Protein AF-A0A0D8XG88-F1 (afdb_monomer)

Organism: Dictyocaulus viviparus (NCBI:txid29172)

Foldseek 3Di:
DVLVVVLVVLLVLLVVLLVLLQVLLVVQDVCLVPVVPDPCVLVQDFPVCVVVVVVSVVVCVVPVVVLVVVCVVCVVSLVSVLVSVVSLQVSLVVVVVVLVVCCVVQVPDLADDPSVLSSLLSNLLSVVSCCPSQPNSSNRRSVSSSVVVPDDDHDDPRLVSLLSRLVSCLVPPPVVVVVDPDDLLVVLSSLVSSVVSPLVCQAPVQVSLLVNCVRRVLLPQFHDPDPPDTDRQCVVSVVRVSNNVNNVVRDDPVSVVVSVVVVVVVVVPDPDPDD

Structure (mmCIF, N/CA/C/O backbone):
data_AF-A0A0D8XG88-F1
#
_entry.id   AF-A0A0D8XG88-F1
#
loop_
_atom_site.group_PDB
_atom_site.id
_atom_site.type_symbol
_atom_site.label_atom_id
_atom_site.label_alt_id
_atom_site.label_comp_id
_atom_site.label_asym_id
_atom_site.label_entity_id
_atom_site.label_seq_id
_atom_site.pdbx_PDB_ins_code
_atom_site.Cartn_x
_atom_site.Cartn_y
_atom_site.Cartn_z
_atom_site.occupancy
_atom_site.B_iso_or_equiv
_atom_site.auth_seq_id
_atom_site.auth_comp_id
_atom_site.auth_asym_id
_atom_site.auth_atom_id
_atom_site.pdbx_PDB_model_num
ATOM 1 N N . MET A 1 1 ? 27.363 5.474 6.385 1.00 57.72 1 MET A N 1
ATOM 2 C CA . MET A 1 1 ? 27.061 5.500 7.832 1.00 57.72 1 MET A CA 1
ATOM 3 C C . MET A 1 1 ? 25.679 6.058 8.144 1.00 57.72 1 MET A C 1
ATOM 5 O O . MET A 1 1 ? 24.832 5.247 8.475 1.00 57.72 1 MET A O 1
ATOM 9 N N . GLU A 1 2 ? 25.394 7.362 8.028 1.00 65.88 2 GLU A N 1
ATOM 10 C CA . GLU A 1 2 ? 24.072 7.898 8.433 1.00 65.88 2 GLU A CA 1
ATOM 11 C C . GLU A 1 2 ? 22.923 7.421 7.519 1.00 65.88 2 GLU A C 1
ATOM 13 O O . GLU A 1 2 ? 21.933 6.879 8.008 1.00 65.88 2 GLU A O 1
ATOM 18 N N . ASN A 1 3 ? 23.114 7.458 6.194 1.00 68.62 3 ASN A N 1
ATOM 19 C CA . ASN A 1 3 ? 22.127 6.947 5.227 1.00 68.62 3 ASN A CA 1
ATOM 20 C C . ASN A 1 3 ? 21.899 5.430 5.349 1.00 68.62 3 ASN A C 1
ATOM 22 O O . ASN A 1 3 ? 20.781 4.955 5.195 1.00 68.62 3 ASN A O 1
ATOM 26 N N . GLU A 1 4 ? 22.942 4.657 5.665 1.00 77.25 4 GLU A N 1
ATOM 27 C CA . GLU A 1 4 ? 22.831 3.202 5.860 1.00 77.25 4 GLU A CA 1
ATOM 28 C C . GLU A 1 4 ? 22.085 2.852 7.154 1.00 77.25 4 GLU A C 1
ATOM 30 O O . GLU A 1 4 ? 21.319 1.889 7.184 1.00 77.25 4 GLU A O 1
ATOM 35 N N . ALA A 1 5 ? 22.266 3.648 8.213 1.00 84.19 5 ALA A N 1
ATOM 36 C CA . ALA A 1 5 ? 21.510 3.498 9.451 1.00 84.19 5 ALA A CA 1
ATOM 37 C C . ALA A 1 5 ? 20.025 3.831 9.237 1.00 84.19 5 ALA A C 1
ATOM 39 O O . ALA A 1 5 ? 19.157 3.071 9.673 1.00 84.19 5 ALA A O 1
ATOM 40 N N . PHE A 1 6 ? 19.730 4.917 8.510 1.00 84.50 6 PHE A N 1
ATOM 41 C CA . PHE A 1 6 ? 18.359 5.250 8.119 1.00 84.50 6 PHE A CA 1
ATOM 42 C C . PHE A 1 6 ? 17.738 4.143 7.260 1.00 84.50 6 PHE A C 1
ATOM 44 O O . PHE A 1 6 ? 16.621 3.715 7.532 1.00 84.50 6 PHE A O 1
ATOM 51 N N . LEU A 1 7 ? 18.478 3.620 6.280 1.00 82.75 7 LEU A N 1
ATOM 52 C CA . LEU A 1 7 ? 18.045 2.506 5.443 1.00 82.75 7 LEU A CA 1
ATOM 53 C C . LEU A 1 7 ? 17.681 1.267 6.263 1.00 82.75 7 LEU A C 1
ATOM 55 O O . LEU A 1 7 ? 16.610 0.711 6.047 1.00 82.75 7 LEU A O 1
ATOM 59 N N . SER A 1 8 ? 18.537 0.830 7.194 1.00 88.06 8 SER A N 1
ATOM 60 C CA . SER A 1 8 ? 18.241 -0.345 8.033 1.00 88.06 8 SER A CA 1
ATOM 61 C C . SER A 1 8 ? 16.942 -0.149 8.808 1.00 88.06 8 SER A C 1
ATOM 63 O O . SER A 1 8 ? 16.047 -0.991 8.745 1.00 88.06 8 SER A O 1
ATOM 65 N N . LYS A 1 9 ? 16.794 1.017 9.446 1.00 89.81 9 LYS A N 1
ATOM 66 C CA . LYS A 1 9 ? 15.581 1.380 10.177 1.00 89.81 9 LYS A CA 1
ATOM 67 C C . LYS A 1 9 ? 14.352 1.402 9.264 1.00 89.81 9 LYS A C 1
ATOM 69 O O . LYS A 1 9 ? 13.326 0.821 9.605 1.00 89.81 9 LYS A O 1
ATOM 74 N N . ALA A 1 10 ? 14.461 2.009 8.084 1.00 87.50 10 ALA A N 1
ATOM 75 C CA . ALA A 1 10 ? 13.372 2.082 7.119 1.00 87.50 10 ALA A CA 1
ATOM 76 C C . ALA A 1 10 ? 12.945 0.691 6.620 1.00 87.50 10 ALA A C 1
ATOM 78 O O . ALA A 1 10 ? 11.751 0.445 6.459 1.00 87.50 10 ALA A O 1
ATOM 79 N N . LYS A 1 11 ? 13.890 -0.237 6.413 1.00 90.50 11 LYS A N 1
ATOM 80 C CA . LYS A 1 11 ? 13.589 -1.634 6.053 1.00 90.50 11 LYS A CA 1
ATOM 81 C C . LYS A 1 11 ? 12.833 -2.355 7.159 1.00 90.50 11 LYS A C 1
ATOM 83 O O . LYS A 1 11 ? 11.837 -3.021 6.887 1.00 90.50 11 LYS A O 1
ATOM 88 N N . GLU A 1 12 ? 13.320 -2.250 8.391 1.00 92.88 12 GLU A N 1
ATOM 89 C CA . GLU A 1 12 ? 12.709 -2.887 9.558 1.00 92.88 12 GLU A CA 1
ATOM 90 C C . GLU A 1 12 ? 11.285 -2.368 9.783 1.00 92.88 12 GLU A C 1
ATOM 92 O O . GLU A 1 12 ? 10.349 -3.165 9.888 1.00 92.88 12 GLU A O 1
ATOM 97 N N . GLU A 1 13 ? 11.101 -1.045 9.754 1.00 93.25 13 GLU A N 1
ATOM 98 C CA . GLU A 1 13 ? 9.790 -0.404 9.884 1.00 93.25 13 GLU A CA 1
ATOM 99 C C . GLU A 1 13 ? 8.851 -0.793 8.736 1.00 93.25 13 GLU A C 1
ATOM 101 O O . GLU A 1 13 ? 7.715 -1.194 8.989 1.00 93.25 13 GLU A O 1
ATOM 106 N N . ALA A 1 14 ? 9.314 -0.759 7.482 1.00 93.00 14 ALA A N 1
ATOM 107 C CA . ALA A 1 14 ? 8.509 -1.164 6.332 1.00 93.00 14 ALA A CA 1
ATOM 108 C C . ALA A 1 14 ? 8.053 -2.627 6.436 1.00 93.00 14 ALA A C 1
ATOM 110 O O . ALA A 1 14 ? 6.885 -2.925 6.192 1.00 93.00 14 ALA A O 1
ATOM 111 N N . ASN A 1 15 ? 8.943 -3.540 6.836 1.00 92.88 15 ASN A N 1
ATOM 112 C CA . ASN A 1 15 ? 8.605 -4.951 7.025 1.00 92.88 15 ASN A CA 1
ATOM 113 C C . ASN A 1 15 ? 7.581 -5.154 8.147 1.00 92.88 15 ASN A C 1
ATOM 115 O O . ASN A 1 15 ? 6.631 -5.919 7.969 1.00 92.88 15 ASN A O 1
ATOM 119 N N . ALA A 1 16 ? 7.734 -4.443 9.268 1.00 94.62 16 ALA A N 1
ATOM 120 C CA . ALA A 1 16 ? 6.769 -4.475 10.362 1.00 94.62 16 ALA A CA 1
ATOM 121 C C . ALA A 1 16 ? 5.393 -3.955 9.915 1.00 94.62 16 ALA A C 1
ATOM 123 O O . ALA A 1 16 ? 4.379 -4.606 10.164 1.00 94.62 16 ALA A O 1
ATOM 124 N N . ILE A 1 17 ? 5.356 -2.831 9.189 1.00 93.62 17 ILE A N 1
ATOM 125 C CA . ILE A 1 17 ? 4.122 -2.257 8.635 1.00 93.62 17 ILE A CA 1
ATOM 126 C C . ILE A 1 17 ? 3.461 -3.232 7.654 1.00 93.62 17 ILE A C 1
ATOM 128 O O . ILE A 1 17 ? 2.261 -3.472 7.750 1.00 93.62 17 ILE A O 1
ATOM 132 N N . MET A 1 18 ? 4.218 -3.826 6.726 1.00 94.62 18 MET A N 1
ATOM 133 C CA . MET A 1 18 ? 3.681 -4.786 5.753 1.00 94.62 18 MET A CA 1
ATOM 134 C C . MET A 1 18 ? 3.083 -6.022 6.430 1.00 94.62 18 MET A C 1
ATOM 136 O O . MET A 1 18 ? 1.983 -6.444 6.068 1.00 94.62 18 MET A O 1
ATOM 140 N N . ALA A 1 19 ? 3.774 -6.587 7.423 1.00 94.31 19 ALA A N 1
ATOM 141 C CA . ALA A 1 19 ? 3.265 -7.718 8.191 1.00 94.31 19 ALA A CA 1
ATOM 142 C C . ALA A 1 19 ? 1.972 -7.356 8.937 1.00 94.31 19 ALA A C 1
ATOM 144 O O . ALA A 1 19 ? 1.008 -8.123 8.915 1.00 94.31 19 ALA A O 1
ATOM 145 N N . GLU A 1 20 ? 1.924 -6.165 9.534 1.00 95.19 20 GLU A N 1
ATOM 146 C CA . GLU A 1 20 ? 0.754 -5.677 10.257 1.00 95.19 20 GLU A CA 1
ATOM 147 C C . GLU A 1 20 ? -0.440 -5.409 9.328 1.00 95.19 20 GLU A C 1
ATOM 149 O O . GLU A 1 20 ? -1.565 -5.773 9.668 1.00 95.19 20 GLU A O 1
ATOM 154 N N . ILE A 1 21 ? -0.211 -4.864 8.126 1.00 93.81 21 ILE A N 1
ATOM 155 C CA . ILE A 1 21 ? -1.247 -4.707 7.091 1.00 93.81 21 ILE A CA 1
ATOM 156 C C . ILE A 1 21 ? -1.861 -6.065 6.748 1.00 93.81 21 ILE A C 1
ATOM 158 O O . ILE A 1 21 ? -3.083 -6.206 6.778 1.00 93.81 21 ILE A O 1
ATOM 162 N N . VAL A 1 22 ? -1.031 -7.067 6.435 1.00 93.56 22 VAL A N 1
ATOM 163 C CA . VAL A 1 22 ? -1.509 -8.410 6.061 1.00 93.56 22 VAL A CA 1
ATOM 164 C C . VAL A 1 22 ? -2.275 -9.051 7.217 1.00 93.56 22 VAL A C 1
ATOM 166 O O . VAL A 1 22 ? -3.345 -9.626 7.005 1.00 93.56 22 VAL A O 1
ATOM 169 N N . ARG A 1 23 ? -1.763 -8.915 8.446 1.00 94.56 23 ARG A N 1
ATOM 170 C CA . ARG A 1 23 ? -2.424 -9.414 9.652 1.00 94.56 23 ARG A CA 1
ATOM 171 C C . ARG A 1 23 ? -3.797 -8.768 9.817 1.00 94.56 23 ARG A C 1
ATOM 173 O O . ARG A 1 23 ? -4.796 -9.481 9.848 1.00 94.56 23 AR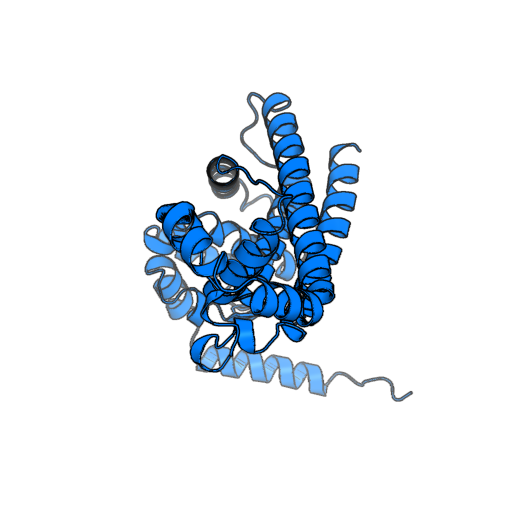G A O 1
ATOM 180 N N . LEU A 1 24 ? -3.869 -7.441 9.882 1.00 95.06 24 LEU A N 1
ATOM 181 C CA . LEU A 1 24 ? -5.115 -6.714 10.131 1.00 95.06 24 LEU A CA 1
ATOM 182 C C . LEU A 1 24 ? -6.136 -6.859 9.004 1.00 95.06 24 LEU A C 1
ATOM 184 O O . LEU A 1 24 ? -7.330 -6.945 9.285 1.00 95.06 24 LEU A O 1
ATOM 188 N N . ALA A 1 25 ? -5.692 -6.969 7.751 1.00 92.81 25 ALA A N 1
ATOM 189 C CA . ALA A 1 25 ? -6.572 -7.239 6.619 1.00 92.81 25 ALA A CA 1
ATOM 190 C C . ALA A 1 25 ? -7.398 -8.524 6.807 1.00 92.81 25 ALA A C 1
ATOM 192 O O . ALA A 1 25 ? -8.572 -8.560 6.442 1.00 92.81 25 ALA A O 1
ATOM 193 N N . SER A 1 26 ? -6.819 -9.558 7.429 1.00 92.38 26 SER A N 1
ATOM 194 C CA . SER A 1 26 ? -7.528 -10.813 7.725 1.00 92.38 26 SER A CA 1
ATOM 195 C C . SER A 1 26 ? -8.568 -10.696 8.849 1.00 92.38 26 SER A C 1
ATOM 197 O O . SER A 1 26 ? -9.451 -11.545 8.954 1.00 92.38 26 SER A O 1
ATOM 199 N N . PHE A 1 27 ? -8.502 -9.627 9.652 1.00 94.69 27 PHE A N 1
ATOM 200 C CA . PHE A 1 27 ? -9.391 -9.365 10.788 1.00 94.69 27 PHE A CA 1
ATOM 201 C C . PHE A 1 27 ? -10.383 -8.224 10.540 1.00 94.69 27 PHE A C 1
ATOM 203 O O . PHE A 1 27 ? -11.057 -7.791 11.474 1.00 94.69 27 PHE A O 1
ATOM 210 N N . VAL A 1 28 ? -10.498 -7.726 9.304 1.00 94.62 28 VAL A N 1
ATOM 211 C CA . VAL A 1 28 ? -11.486 -6.693 8.969 1.00 94.62 28 VAL A CA 1
ATOM 212 C C . VAL A 1 28 ? -12.902 -7.218 9.258 1.00 94.62 28 VAL A C 1
ATOM 214 O O . VAL A 1 28 ? -13.318 -8.207 8.646 1.00 94.62 28 VAL A O 1
ATOM 217 N N . PRO A 1 29 ? -13.684 -6.553 10.131 1.00 95.06 29 PRO A N 1
ATOM 218 C CA . PRO A 1 29 ? -15.047 -6.985 10.418 1.00 95.06 29 PRO A CA 1
ATOM 219 C C . PRO A 1 29 ? -15.964 -6.871 9.191 1.00 95.06 29 PRO A C 1
ATOM 221 O O . PRO A 1 29 ? -15.874 -5.924 8.405 1.00 95.06 29 PRO A O 1
ATOM 224 N N . GLN A 1 30 ? -16.903 -7.813 9.049 1.00 94.31 30 GLN A N 1
ATOM 225 C CA . GLN A 1 30 ? -17.812 -7.883 7.891 1.00 94.31 30 GLN A CA 1
ATOM 226 C C . GLN A 1 30 ? -18.662 -6.623 7.700 1.00 94.31 30 GLN A C 1
ATOM 228 O O . GLN A 1 30 ? -18.982 -6.257 6.573 1.00 94.31 30 GLN A O 1
ATOM 233 N N . GLU A 1 31 ? -18.982 -5.918 8.779 1.00 94.75 31 GLU A N 1
ATOM 234 C CA . GLU A 1 31 ? -19.691 -4.639 8.741 1.00 94.75 31 GLU A CA 1
ATOM 235 C C . GLU A 1 31 ? -18.934 -3.535 7.982 1.00 94.75 31 GLU A C 1
ATOM 237 O O . GLU A 1 31 ? -19.569 -2.712 7.326 1.00 94.75 31 GLU A O 1
ATOM 242 N N . PHE A 1 32 ? -17.595 -3.548 7.969 1.00 94.75 32 PHE A N 1
ATOM 243 C CA . PHE A 1 32 ? -16.801 -2.618 7.156 1.00 94.75 32 PHE A CA 1
ATOM 244 C C . PHE A 1 32 ? -16.708 -3.052 5.692 1.00 94.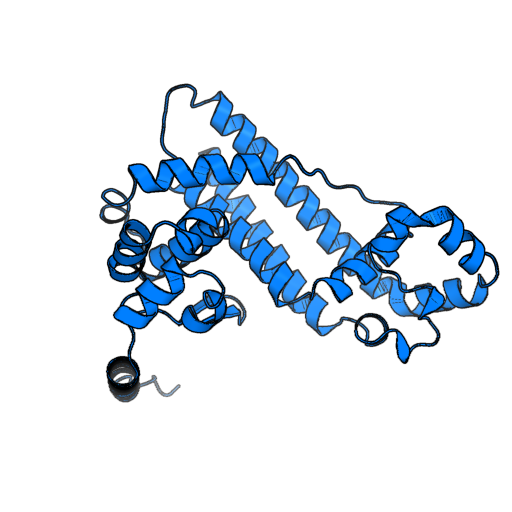75 32 PHE A C 1
ATOM 246 O O . PHE A 1 32 ? -16.545 -2.199 4.819 1.00 94.75 32 PHE A O 1
ATOM 253 N N . ILE A 1 33 ? -16.834 -4.350 5.404 1.00 93.19 33 ILE A N 1
ATOM 254 C CA . ILE A 1 33 ? -16.827 -4.904 4.042 1.00 93.19 33 ILE A CA 1
ATOM 255 C C . ILE A 1 33 ? -18.183 -4.649 3.376 1.00 93.19 33 ILE A C 1
ATOM 257 O O . ILE A 1 33 ? -18.255 -4.014 2.318 1.00 93.19 33 ILE A O 1
ATOM 261 N N . ASN A 1 34 ? -19.264 -5.063 4.039 1.00 93.75 34 ASN A N 1
ATOM 262 C CA . ASN A 1 34 ? -20.642 -4.887 3.600 1.00 93.75 34 ASN A CA 1
ATOM 263 C C . ASN A 1 34 ? -21.486 -4.156 4.665 1.00 93.75 34 ASN A C 1
ATOM 265 O O . ASN A 1 34 ? -22.255 -4.782 5.397 1.00 93.75 34 ASN A O 1
ATOM 269 N N . PRO A 1 35 ? -21.422 -2.813 4.719 1.00 94.25 35 PRO A N 1
ATOM 270 C CA . PRO A 1 35 ? -22.197 -2.036 5.682 1.00 94.25 35 PRO A CA 1
ATOM 271 C C . PRO A 1 35 ? -23.703 -2.221 5.519 1.00 94.25 35 PRO A C 1
ATOM 273 O O . PRO A 1 35 ? -24.443 -2.085 6.481 1.00 94.25 35 PRO A O 1
ATOM 276 N N . ASN A 1 36 ? -24.186 -2.555 4.316 1.00 93.75 36 ASN A N 1
ATOM 277 C CA . ASN A 1 36 ? -25.619 -2.687 4.053 1.00 93.75 36 ASN A CA 1
ATOM 278 C C . ASN A 1 36 ? -26.296 -3.810 4.843 1.00 93.75 36 ASN A C 1
ATOM 280 O O . ASN A 1 36 ? -27.505 -3.743 5.039 1.00 93.75 36 ASN A O 1
ATOM 284 N N . SER A 1 37 ? -25.537 -4.814 5.284 1.00 93.06 37 SER A N 1
ATOM 285 C CA . SER A 1 37 ? -26.036 -5.914 6.112 1.00 93.06 37 SER A CA 1
ATOM 286 C C . SER A 1 37 ? -25.847 -5.691 7.614 1.00 93.06 37 SER A C 1
ATOM 288 O O . SER A 1 37 ? -26.202 -6.572 8.389 1.00 93.06 37 SER A O 1
ATOM 290 N N . SER A 1 38 ? -25.267 -4.563 8.034 1.00 95.50 38 SER A N 1
ATOM 291 C CA . SER A 1 38 ? -24.973 -4.280 9.441 1.00 95.50 38 SER A CA 1
ATOM 292 C C . SER A 1 38 ? -25.971 -3.294 10.044 1.00 95.50 38 SER A C 1
ATOM 294 O O . SER A 1 38 ? -26.354 -2.307 9.413 1.00 95.50 38 SER A O 1
ATOM 296 N N . GLU A 1 39 ? -26.325 -3.514 11.308 1.00 93.81 39 GLU A N 1
ATOM 297 C CA . GLU A 1 39 ? -27.041 -2.541 12.143 1.00 93.81 39 GLU A CA 1
ATOM 298 C C . GLU A 1 39 ? -26.263 -1.221 12.292 1.00 93.81 39 GLU A C 1
ATOM 300 O O . GLU A 1 39 ? -26.857 -0.144 12.355 1.00 93.81 39 GLU A O 1
ATOM 305 N N . PHE A 1 40 ? -24.928 -1.286 12.224 1.00 95.56 40 PHE A N 1
ATOM 306 C CA . PHE A 1 40 ? -24.032 -0.137 12.338 1.00 95.56 40 PHE A CA 1
ATOM 307 C C . PHE A 1 40 ? -23.837 0.639 11.036 1.00 95.56 40 PHE A C 1
ATOM 309 O O . PHE A 1 40 ? -23.095 1.619 11.023 1.00 95.56 40 PHE A O 1
ATOM 316 N N . LYS A 1 41 ? -24.523 0.273 9.942 1.00 94.44 41 LYS A N 1
ATOM 317 C CA . LYS A 1 41 ? -24.493 1.017 8.668 1.00 94.44 41 LYS A CA 1
ATOM 318 C C . LYS A 1 41 ? -24.507 2.547 8.828 1.00 94.44 41 LYS A C 1
ATOM 320 O O . LYS A 1 41 ? -23.723 3.199 8.144 1.00 94.44 41 LYS A O 1
ATOM 325 N N . PRO A 1 42 ? -25.359 3.148 9.684 1.00 92.12 42 PRO A N 1
ATOM 326 C CA . PRO A 1 42 ? -25.433 4.604 9.830 1.00 92.12 42 PRO A CA 1
ATOM 327 C C . PRO A 1 42 ? -24.154 5.237 10.402 1.00 92.12 42 PRO A C 1
ATOM 329 O O . PRO A 1 42 ? -23.951 6.433 10.232 1.00 92.12 42 PRO A O 1
ATOM 332 N N . LEU A 1 43 ? -23.314 4.446 11.077 1.00 92.44 43 LEU A N 1
ATOM 333 C CA . LEU A 1 43 ? -22.059 4.861 11.708 1.00 92.44 43 LEU A CA 1
ATOM 334 C C . LEU A 1 43 ? -20.833 4.594 10.821 1.00 92.44 43 LEU A C 1
ATOM 336 O O . LEU A 1 43 ? -19.756 5.130 11.082 1.00 92.44 43 LEU A O 1
ATOM 340 N N . ILE A 1 44 ? -20.988 3.786 9.768 1.00 93.19 44 ILE A N 1
ATOM 341 C CA . ILE A 1 44 ? -19.914 3.382 8.858 1.00 93.19 44 ILE A CA 1
ATOM 342 C C . ILE A 1 44 ? -19.969 4.255 7.601 1.00 93.19 44 ILE A C 1
ATOM 344 O O . ILE A 1 44 ? -20.785 4.046 6.703 1.00 93.19 44 ILE A O 1
ATOM 348 N N . MET A 1 45 ? -19.075 5.238 7.534 1.00 91.38 45 MET A N 1
ATOM 349 C CA . MET A 1 45 ? -19.051 6.268 6.491 1.00 91.38 45 MET A CA 1
ATOM 350 C C . MET A 1 45 ? -17.716 6.259 5.748 1.00 91.38 45 MET A C 1
ATOM 352 O O . MET A 1 45 ? -16.688 5.952 6.342 1.00 91.38 45 MET A O 1
ATOM 356 N N . GLY A 1 46 ? -17.728 6.590 4.457 1.00 85.81 46 GLY A N 1
ATOM 357 C CA . GLY A 1 46 ? -16.503 6.807 3.686 1.00 85.81 46 GLY A CA 1
ATOM 358 C C . GLY A 1 46 ? -15.991 8.239 3.839 1.00 85.81 46 GLY 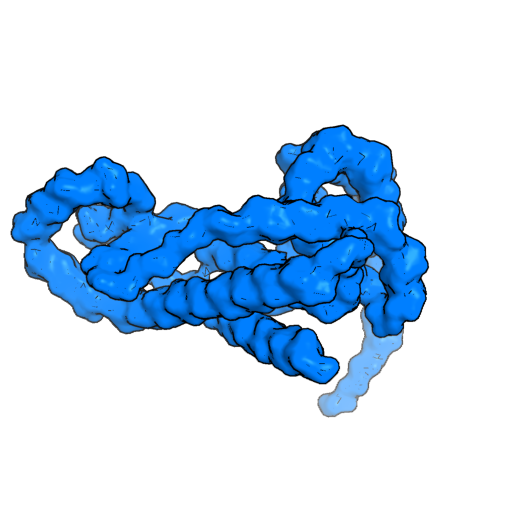A C 1
ATOM 359 O O . GLY A 1 46 ? -16.484 9.019 4.657 1.00 85.81 46 GLY A O 1
ATOM 360 N N . PHE A 1 47 ? -15.015 8.623 3.017 1.00 85.12 47 PHE A N 1
ATOM 361 C CA . PHE A 1 47 ? -14.425 9.968 3.066 1.00 85.12 47 PHE A CA 1
ATOM 362 C C . PHE A 1 47 ? -15.403 11.111 2.762 1.00 85.12 47 PHE A C 1
ATOM 364 O O . PHE A 1 47 ? -15.134 12.262 3.104 1.00 85.12 47 PHE A O 1
ATOM 371 N N . ASP A 1 48 ? -16.576 10.818 2.203 1.00 84.06 48 ASP A N 1
ATOM 372 C CA . ASP A 1 48 ? -17.648 11.797 2.038 1.00 84.06 48 ASP A CA 1
ATOM 373 C C . ASP A 1 48 ? -18.172 12.355 3.379 1.00 84.06 48 ASP A C 1
ATOM 375 O O . ASP A 1 48 ? -18.794 13.422 3.392 1.00 84.06 48 ASP A O 1
ATOM 379 N N . TYR A 1 49 ? -17.868 11.684 4.499 1.00 86.50 49 TYR A N 1
ATOM 380 C CA . TYR A 1 49 ? -18.029 12.218 5.849 1.00 86.50 49 TYR A CA 1
ATOM 381 C C . TYR A 1 49 ? -17.364 13.588 6.004 1.00 86.50 49 TYR A C 1
ATOM 383 O O . TYR A 1 49 ? -18.005 14.523 6.473 1.00 86.50 49 TYR A O 1
ATOM 391 N N . PHE A 1 50 ? -16.117 13.755 5.554 1.00 80.88 50 PHE A N 1
ATOM 392 C CA . PHE A 1 50 ? -15.372 15.003 5.753 1.00 80.88 50 PHE A CA 1
ATOM 393 C C . PHE A 1 50 ? -16.016 16.197 5.038 1.00 80.88 50 PHE A C 1
ATOM 395 O O . PHE A 1 50 ? -15.973 17.316 5.542 1.00 80.88 50 PHE A O 1
ATOM 402 N N . ALA A 1 51 ? -16.672 15.959 3.900 1.00 83.19 51 ALA A N 1
ATOM 403 C CA . ALA A 1 51 ? -17.402 16.991 3.167 1.00 83.19 51 ALA A CA 1
ATOM 404 C C . ALA A 1 51 ? -18.763 17.337 3.803 1.00 83.19 51 ALA A C 1
ATOM 406 O O . ALA A 1 51 ? -19.302 18.416 3.561 1.00 83.19 51 ALA A O 1
ATOM 407 N N . ARG A 1 52 ? -19.347 16.422 4.589 1.00 90.88 52 ARG A N 1
ATOM 408 C CA . ARG A 1 52 ? -20.718 16.520 5.123 1.00 90.88 52 ARG A CA 1
ATOM 409 C C . ARG A 1 52 ? -20.794 16.246 6.627 1.00 90.88 52 ARG A C 1
ATOM 411 O O . ARG A 1 52 ? -21.830 15.803 7.119 1.00 90.88 52 ARG A O 1
ATOM 418 N N . ALA A 1 53 ? -19.726 16.535 7.366 1.00 87.25 53 ALA A N 1
ATOM 419 C CA . ALA A 1 53 ? -19.612 16.174 8.778 1.00 87.25 53 ALA A CA 1
ATOM 420 C C . ALA A 1 53 ? -20.788 16.681 9.641 1.00 87.25 53 ALA A C 1
ATOM 422 O O . ALA A 1 53 ? -21.340 15.871 10.380 1.00 87.25 53 ALA A O 1
ATOM 423 N N . PRO A 1 54 ? -21.286 17.933 9.501 1.00 89.75 54 PRO A N 1
ATOM 424 C CA . PRO A 1 54 ? -22.417 18.407 10.309 1.00 89.75 54 PRO A CA 1
ATOM 425 C C . PRO A 1 54 ? -23.709 17.604 10.105 1.00 89.75 54 PRO A C 1
ATOM 427 O O . PRO A 1 54 ? -24.495 17.441 11.033 1.00 89.75 54 PRO A O 1
ATOM 430 N N . TYR A 1 55 ? -23.941 17.104 8.887 1.00 91.25 55 TYR A N 1
ATOM 431 C CA . TYR A 1 55 ? -25.099 16.265 8.583 1.00 91.25 55 TYR A CA 1
ATOM 432 C C . TYR A 1 55 ? -24.981 14.901 9.268 1.00 91.25 55 TYR A C 1
ATOM 434 O O . TYR A 1 55 ? -25.941 14.437 9.880 1.00 91.25 55 TYR A O 1
ATOM 442 N N . TYR A 1 56 ? -23.803 14.283 9.183 1.00 89.88 56 TYR A N 1
ATOM 443 C CA . TYR A 1 56 ? -23.559 12.973 9.774 1.00 89.88 56 TYR A CA 1
ATOM 444 C C . TYR A 1 56 ? -23.561 13.016 11.300 1.00 89.88 56 TYR A C 1
ATOM 446 O O . TYR A 1 56 ? -24.243 12.202 11.908 1.00 89.88 56 TYR A O 1
ATOM 454 N N . GLU A 1 57 ? -22.895 13.988 11.923 1.00 90.75 57 GLU A N 1
ATOM 455 C CA . GLU A 1 57 ? -22.882 14.098 13.386 1.00 90.75 57 GLU A CA 1
ATOM 456 C C . GLU A 1 57 ? -24.299 14.310 13.947 1.00 90.75 57 GLU A C 1
ATOM 458 O O . GLU A 1 57 ? -24.691 13.610 14.875 1.00 90.75 57 GLU A O 1
ATOM 463 N N . LYS A 1 58 ? -25.143 15.122 13.293 1.00 90.81 58 LYS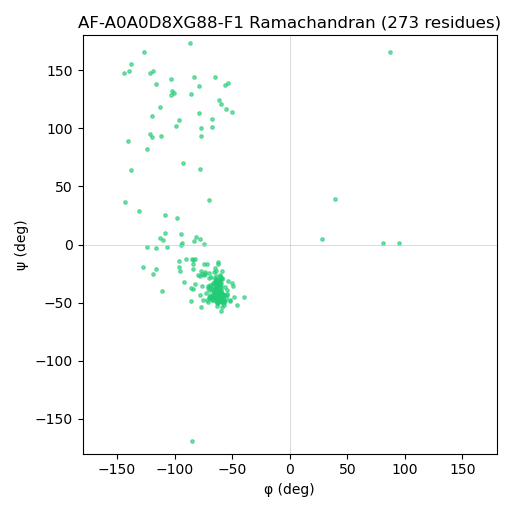 A N 1
ATOM 464 C CA . LYS A 1 58 ? -26.558 15.275 13.681 1.00 90.81 58 LYS A CA 1
ATOM 465 C C . LYS A 1 58 ? -27.368 13.973 13.585 1.00 90.81 58 LYS A C 1
ATOM 467 O O . LYS A 1 58 ? -28.288 13.752 14.367 1.00 90.81 58 LYS A O 1
ATOM 472 N N . LEU A 1 59 ? -27.075 13.107 12.610 1.00 87.62 59 LEU A N 1
ATOM 473 C CA . LEU A 1 59 ? -27.724 11.792 12.508 1.00 87.62 59 LEU A CA 1
ATOM 474 C C . LEU A 1 59 ? -27.290 10.829 13.619 1.00 87.62 59 LEU A C 1
ATOM 476 O O . LEU A 1 59 ? -28.024 9.880 13.912 1.00 87.62 59 LEU A O 1
ATOM 480 N N . ILE A 1 60 ? -26.105 11.053 14.185 1.00 89.75 60 ILE A N 1
ATOM 481 C CA . ILE A 1 60 ? -25.464 10.188 15.174 1.00 89.75 60 ILE A CA 1
ATOM 482 C C . ILE A 1 60 ? -25.813 10.619 16.598 1.00 89.75 60 ILE A C 1
ATOM 484 O O . ILE A 1 60 ? -26.018 9.749 17.433 1.00 89.75 60 ILE A O 1
ATOM 488 N N . GLU A 1 61 ? -26.012 11.917 16.846 1.00 88.94 61 GLU A N 1
ATOM 489 C CA . GLU A 1 61 ? -26.545 12.448 18.115 1.00 88.94 61 GLU A CA 1
ATOM 490 C C . GLU A 1 61 ? -27.841 11.737 18.553 1.00 88.94 61 GLU A C 1
ATOM 492 O O . GLU A 1 61 ? -28.079 11.525 19.733 1.00 88.94 61 GLU A O 1
ATOM 497 N N . GLY A 1 62 ? -28.681 11.309 17.605 1.00 87.12 62 GLY A N 1
ATOM 498 C CA . GLY A 1 62 ? -29.895 10.539 17.903 1.00 87.12 62 GLY A CA 1
ATOM 499 C C . GLY A 1 62 ? -29.680 9.036 18.136 1.00 87.12 62 GLY A C 1
ATOM 500 O O . GLY A 1 62 ? -30.664 8.298 18.155 1.00 87.12 62 GLY A O 1
ATOM 501 N N . ARG A 1 63 ? -28.431 8.554 18.194 1.00 91.88 63 ARG A N 1
ATOM 502 C CA . ARG A 1 63 ? -28.055 7.127 18.172 1.00 91.88 63 ARG A CA 1
ATOM 503 C C . ARG A 1 63 ? -26.853 6.815 19.077 1.00 91.88 63 ARG A C 1
ATOM 505 O O . ARG A 1 63 ? -26.024 5.983 18.708 1.00 91.88 63 ARG A O 1
ATOM 512 N N . GLU A 1 64 ? -26.753 7.468 20.232 1.00 89.19 64 GLU A N 1
ATOM 513 C CA . GLU A 1 64 ? -25.627 7.287 21.164 1.00 89.19 64 GLU A CA 1
ATOM 514 C C . GLU A 1 64 ? -25.464 5.824 21.611 1.00 89.19 64 GLU A C 1
ATOM 516 O O . GLU A 1 64 ? -24.370 5.284 21.485 1.00 89.19 64 GLU A O 1
ATOM 521 N N . ASP A 1 65 ? -26.549 5.131 21.978 1.00 92.81 65 ASP A N 1
ATOM 522 C CA . ASP A 1 65 ? -26.491 3.713 22.383 1.00 92.81 65 ASP A CA 1
ATOM 523 C C . ASP A 1 65 ? -25.888 2.814 21.284 1.00 92.81 65 ASP A C 1
ATOM 525 O O . ASP A 1 65 ? -25.021 1.978 21.533 1.00 92.81 65 ASP A O 1
ATOM 529 N N . LEU A 1 66 ? -26.298 3.033 20.027 1.00 93.75 66 LEU A N 1
ATOM 530 C CA . LEU A 1 66 ? -25.783 2.285 18.875 1.00 93.75 66 LEU A CA 1
ATOM 531 C C . LEU A 1 66 ? -24.300 2.595 18.625 1.00 93.75 66 LEU A C 1
ATOM 533 O O . LEU A 1 66 ? -23.556 1.742 18.139 1.00 93.75 66 LEU A O 1
ATOM 537 N N . GLN A 1 67 ? -23.876 3.827 18.910 1.00 91.69 67 GLN A N 1
ATOM 538 C CA . GLN A 1 67 ? -22.484 4.239 18.807 1.00 91.69 67 GLN A CA 1
ATOM 539 C C . GLN A 1 67 ? -21.625 3.575 19.886 1.00 91.69 67 GLN A C 1
ATOM 541 O O . GLN A 1 67 ? -20.540 3.085 19.565 1.00 91.69 67 GLN A O 1
ATOM 546 N N . ASP A 1 68 ? -22.107 3.522 21.124 1.00 91.88 68 ASP A N 1
ATOM 547 C CA . ASP A 1 68 ? -21.420 2.839 22.216 1.00 91.88 68 ASP A CA 1
ATOM 548 C C . ASP A 1 68 ? -21.289 1.344 21.918 1.00 91.88 68 ASP A C 1
ATOM 550 O O . ASP A 1 68 ? -20.186 0.801 21.983 1.00 91.88 68 ASP A O 1
ATOM 554 N N . ASP A 1 69 ? -22.358 0.691 21.459 1.00 94.81 69 ASP A N 1
ATOM 555 C CA . ASP A 1 69 ? -22.322 -0.711 21.031 1.00 94.81 69 ASP A CA 1
ATOM 556 C C . ASP A 1 69 ? -21.336 -0.956 19.880 1.00 94.81 69 ASP A C 1
ATOM 558 O O . ASP A 1 69 ? -20.599 -1.950 19.880 1.00 94.81 69 ASP A O 1
ATOM 562 N N . PHE A 1 70 ? -21.272 -0.039 18.910 1.00 95.12 70 PHE A N 1
ATOM 563 C CA . PHE A 1 70 ? -20.330 -0.121 17.794 1.00 95.12 70 PHE A CA 1
ATOM 564 C C . PHE A 1 70 ? -18.876 -0.091 18.270 1.00 95.12 70 PHE A C 1
ATOM 566 O O . PHE A 1 70 ? -18.069 -0.916 17.828 1.00 95.12 70 PHE A O 1
ATOM 573 N N . TYR A 1 71 ? -18.526 0.833 19.170 1.00 94.62 71 TYR A N 1
ATOM 574 C CA . TYR A 1 71 ? -17.162 0.942 19.692 1.00 94.62 71 TYR A CA 1
ATOM 575 C C . TYR A 1 71 ? -16.844 -0.118 20.751 1.00 94.62 71 TYR A C 1
ATOM 577 O O . TYR A 1 71 ? -15.696 -0.544 20.827 1.00 94.62 71 TYR A O 1
ATOM 585 N N . ASN A 1 72 ? -17.831 -0.626 21.489 1.00 93.12 72 ASN A N 1
ATOM 586 C CA . ASN A 1 72 ? -17.657 -1.792 22.354 1.00 93.12 72 ASN A CA 1
ATOM 587 C C . ASN A 1 72 ? -17.328 -3.047 21.532 1.00 93.12 72 ASN A C 1
ATOM 589 O O . ASN A 1 72 ? -16.483 -3.843 21.933 1.00 93.12 72 ASN A O 1
ATOM 593 N N . ARG A 1 73 ? -17.955 -3.217 20.357 1.00 94.94 73 ARG A N 1
ATOM 594 C CA . ARG A 1 73 ? -17.711 -4.369 19.473 1.00 94.94 73 ARG A CA 1
ATOM 595 C C . ARG A 1 73 ? -16.416 -4.245 18.669 1.00 94.94 73 ARG A C 1
ATOM 597 O O . ARG A 1 73 ? -15.690 -5.225 18.526 1.00 94.94 73 ARG A O 1
ATOM 604 N N . ASN A 1 74 ? -16.137 -3.064 18.118 1.00 94.62 74 ASN A N 1
ATOM 605 C CA . ASN A 1 74 ? -15.045 -2.858 17.161 1.00 94.62 74 ASN A CA 1
ATOM 606 C C . ASN A 1 74 ? -13.838 -2.101 17.740 1.00 94.62 74 ASN A C 1
ATOM 608 O O . ASN A 1 74 ? -12.852 -1.895 17.033 1.00 94.62 74 ASN A O 1
ATOM 612 N N . GLY A 1 75 ? -13.888 -1.662 18.998 1.00 91.06 75 GLY A N 1
ATOM 613 C CA . GLY A 1 75 ? -12.878 -0.785 19.595 1.00 91.06 75 GLY A CA 1
ATOM 614 C C . GLY A 1 75 ? -11.464 -1.354 19.538 1.00 91.06 75 GLY A C 1
ATOM 615 O O . GLY A 1 75 ? -10.539 -0.650 19.134 1.00 91.06 75 GLY A O 1
ATOM 616 N N . ASP A 1 76 ? -11.301 -2.642 19.846 1.00 92.62 76 ASP A N 1
ATOM 617 C CA . ASP A 1 76 ? -9.992 -3.301 19.847 1.00 92.62 76 ASP A CA 1
ATOM 618 C C . ASP A 1 76 ? -9.366 -3.345 18.450 1.00 92.62 76 ASP A C 1
ATOM 620 O O . ASP A 1 76 ? -8.193 -3.004 18.276 1.00 92.62 76 ASP A O 1
ATOM 624 N N . ILE A 1 77 ? -10.146 -3.722 17.431 1.00 93.44 77 ILE A N 1
ATOM 625 C CA . ILE A 1 77 ? -9.652 -3.785 16.052 1.00 93.44 77 ILE A CA 1
ATOM 626 C C . ILE A 1 77 ? -9.389 -2.379 15.497 1.00 93.44 77 ILE A C 1
ATOM 628 O O . ILE A 1 77 ? -8.358 -2.152 14.863 1.00 93.44 77 ILE A O 1
ATOM 632 N N . LEU A 1 78 ? -10.248 -1.401 15.807 1.00 91.38 78 LEU A N 1
ATOM 633 C CA . LEU A 1 78 ? -10.047 0.003 15.435 1.00 91.38 78 LEU A CA 1
ATOM 634 C C . LEU A 1 78 ? -8.804 0.605 16.104 1.00 91.38 78 LEU A C 1
ATOM 636 O O . LEU A 1 78 ? -8.085 1.373 15.470 1.00 91.38 78 LEU A O 1
ATOM 640 N N . SER A 1 79 ? -8.504 0.231 17.349 1.00 88.56 79 SER A N 1
ATOM 641 C CA . SER A 1 79 ? -7.281 0.636 18.055 1.00 88.56 79 SER A CA 1
ATOM 642 C C . SER A 1 79 ? -6.016 0.087 17.380 1.00 88.56 79 SER A C 1
ATOM 644 O O . SER A 1 79 ? -5.029 0.810 17.200 1.00 88.56 79 SER A O 1
ATOM 646 N N . GLN A 1 80 ? -6.057 -1.165 16.912 1.00 93.31 80 GLN A N 1
ATOM 647 C CA . GLN A 1 80 ? -4.952 -1.748 16.146 1.00 93.31 80 GLN A CA 1
ATOM 648 C C . GLN A 1 80 ? -4.768 -1.043 14.792 1.00 93.31 80 GLN A C 1
ATOM 650 O O . GLN A 1 80 ? -3.654 -0.641 14.461 1.00 93.31 80 GLN A O 1
ATOM 655 N N . PHE A 1 81 ? -5.852 -0.788 14.047 1.00 89.06 81 PHE A N 1
ATOM 656 C CA . PHE A 1 81 ? -5.787 0.003 12.810 1.00 89.06 81 PHE A CA 1
ATOM 657 C C . PHE A 1 81 ? -5.304 1.438 13.051 1.00 89.06 81 PHE A C 1
ATOM 659 O O . PHE A 1 81 ? -4.530 1.964 12.255 1.00 89.06 81 PHE A O 1
ATOM 666 N N . SER A 1 82 ? -5.698 2.062 14.162 1.00 85.56 82 SER A N 1
ATOM 667 C CA . SER A 1 82 ? -5.196 3.379 14.560 1.00 85.56 82 SER A CA 1
ATOM 668 C C . SER A 1 82 ? -3.684 3.360 14.770 1.00 85.56 82 SER A C 1
ATOM 670 O O . SER A 1 82 ? -2.997 4.270 14.307 1.00 85.56 82 SER A O 1
ATOM 672 N N . THR A 1 83 ? -3.159 2.328 15.437 1.00 86.75 83 THR A N 1
ATOM 673 C CA . THR A 1 83 ? -1.712 2.138 15.604 1.00 86.75 83 THR A CA 1
ATOM 674 C C . THR A 1 83 ? -1.031 1.960 14.250 1.00 86.75 83 THR A C 1
ATOM 676 O O . THR A 1 83 ? -0.063 2.660 13.972 1.00 86.75 83 THR A O 1
ATOM 679 N N . LEU A 1 84 ? -1.574 1.113 13.368 1.00 88.19 84 LEU A N 1
ATOM 680 C CA . LEU A 1 84 ? -1.050 0.930 12.013 1.00 88.19 84 LEU A CA 1
ATOM 681 C C . LEU A 1 84 ? -0.997 2.255 11.234 1.00 88.19 84 LEU A C 1
ATOM 683 O O . LEU A 1 84 ? 0.035 2.579 10.650 1.00 88.19 84 LEU A O 1
ATOM 687 N N . PHE A 1 85 ? -2.080 3.037 11.229 1.00 80.94 85 PHE A N 1
ATOM 688 C CA . PHE A 1 85 ? -2.123 4.319 10.520 1.00 80.94 85 PHE A CA 1
ATOM 689 C C . PHE A 1 85 ? -1.150 5.340 11.111 1.00 80.94 85 PHE A C 1
ATOM 691 O O . PHE A 1 85 ? -0.515 6.076 10.357 1.00 80.94 85 PHE A O 1
ATOM 698 N N . GLN A 1 86 ? -1.001 5.374 12.437 1.00 78.81 86 GLN A N 1
ATOM 699 C CA . GLN A 1 86 ? -0.021 6.232 13.096 1.00 78.81 86 GLN A CA 1
ATOM 700 C C . GLN A 1 86 ? 1.408 5.820 12.732 1.00 78.81 86 GLN A C 1
ATOM 702 O O . GLN A 1 86 ? 2.206 6.681 12.373 1.00 78.81 86 GLN A O 1
ATOM 707 N N . THR A 1 87 ? 1.725 4.525 12.772 1.00 84.31 87 THR A N 1
ATOM 708 C CA . THR A 1 87 ? 3.044 4.011 12.382 1.00 84.31 87 THR A CA 1
ATOM 709 C C . THR A 1 87 ? 3.335 4.310 10.915 1.00 84.31 87 THR A C 1
ATOM 711 O O . THR A 1 87 ? 4.421 4.790 10.600 1.00 84.31 87 THR A O 1
ATOM 714 N N . LEU A 1 88 ? 2.356 4.126 10.023 1.00 80.44 88 LEU A N 1
ATOM 715 C CA . LEU A 1 88 ? 2.477 4.489 8.612 1.00 80.44 88 LEU A CA 1
ATOM 716 C C . LEU A 1 88 ? 2.740 5.991 8.436 1.00 80.44 88 LEU A C 1
ATOM 718 O O . LEU A 1 88 ? 3.644 6.374 7.699 1.00 80.44 88 LEU A O 1
ATOM 722 N N . ALA A 1 89 ? 1.988 6.850 9.127 1.00 74.00 89 ALA A N 1
ATOM 723 C CA . ALA A 1 89 ? 2.186 8.295 9.066 1.00 74.00 89 ALA A CA 1
ATOM 724 C C . ALA A 1 89 ? 3.577 8.700 9.580 1.00 74.00 89 ALA A C 1
ATOM 726 O O . ALA A 1 89 ? 4.255 9.500 8.940 1.00 74.00 89 ALA A O 1
ATOM 727 N N . THR A 1 90 ? 4.026 8.122 10.696 1.00 78.19 90 THR A N 1
ATOM 728 C CA . THR A 1 90 ? 5.362 8.364 11.257 1.00 78.19 90 THR A CA 1
ATOM 729 C C . THR A 1 90 ? 6.465 7.918 10.299 1.00 78.19 90 THR A C 1
ATOM 731 O O . THR A 1 90 ? 7.403 8.680 10.082 1.00 78.19 90 THR A O 1
ATOM 734 N N . PHE A 1 91 ? 6.327 6.744 9.680 1.00 82.12 91 PHE A N 1
ATOM 735 C CA . PHE A 1 91 ? 7.258 6.233 8.671 1.00 82.12 91 PHE A CA 1
ATOM 736 C C . PHE A 1 91 ? 7.347 7.152 7.441 1.00 82.12 91 PHE A C 1
ATOM 738 O O . PHE A 1 91 ? 8.431 7.466 6.958 1.00 82.12 91 PHE A O 1
ATOM 745 N N . LEU A 1 92 ? 6.211 7.654 6.947 1.00 74.31 92 LEU A N 1
ATOM 746 C CA . LEU A 1 92 ? 6.197 8.593 5.820 1.00 74.31 92 LEU A CA 1
ATOM 747 C C . LEU A 1 92 ? 6.782 9.967 6.194 1.00 74.31 92 LEU A C 1
ATOM 749 O O . LEU A 1 92 ? 7.434 10.605 5.368 1.00 74.31 92 LEU A O 1
ATOM 753 N N . CYS A 1 93 ? 6.577 10.426 7.432 1.00 73.69 93 CYS A N 1
ATOM 754 C CA . CYS A 1 93 ? 7.178 11.662 7.934 1.00 73.69 93 CYS A CA 1
ATOM 755 C C . CYS A 1 93 ? 8.701 11.547 8.085 1.00 73.69 93 CYS A C 1
ATOM 757 O O . CYS A 1 93 ? 9.405 12.421 7.585 1.00 73.69 93 CYS A O 1
ATOM 759 N N . SER A 1 94 ? 9.209 10.473 8.703 1.00 78.94 94 SER A N 1
ATOM 760 C CA . SER A 1 94 ? 10.656 10.252 8.865 1.00 78.94 94 SER A CA 1
ATOM 761 C C . SER A 1 94 ? 11.363 10.157 7.513 1.00 78.94 94 SER A C 1
ATOM 763 O O . SER A 1 94 ? 12.452 10.688 7.314 1.00 78.94 94 SER A O 1
ATOM 765 N N . LEU A 1 95 ? 10.696 9.552 6.536 1.00 73.38 95 LEU A N 1
ATOM 766 C CA . LEU A 1 95 ? 11.149 9.535 5.161 1.00 73.38 95 LEU A CA 1
ATOM 767 C C . LEU A 1 95 ? 11.158 10.915 4.511 1.00 73.38 95 LEU A C 1
ATOM 769 O O . LEU A 1 95 ? 12.104 11.249 3.803 1.00 73.38 95 LEU A O 1
ATOM 773 N N . LYS A 1 96 ? 10.100 11.707 4.686 1.00 70.50 96 LYS A N 1
ATOM 774 C CA . LYS A 1 96 ? 10.067 13.066 4.143 1.00 70.50 96 LYS A CA 1
ATOM 775 C C . LYS A 1 96 ? 11.248 13.877 4.683 1.00 70.50 96 LYS A C 1
ATOM 777 O O . LYS A 1 96 ? 11.898 14.571 3.908 1.00 70.50 96 LYS A O 1
ATOM 782 N N . GLU A 1 97 ? 11.529 13.756 5.978 1.00 75.50 97 GLU A N 1
ATOM 783 C CA . GLU A 1 97 ? 12.682 14.388 6.624 1.00 75.50 97 GLU A CA 1
ATOM 784 C C . GLU A 1 97 ? 14.003 13.919 6.000 1.00 75.50 97 GLU A C 1
ATOM 786 O O . GLU A 1 97 ? 14.817 14.760 5.622 1.00 75.50 97 GLU A O 1
ATOM 791 N N . TYR A 1 98 ? 14.176 12.609 5.788 1.00 79.06 98 TYR A N 1
ATOM 792 C CA . TYR A 1 98 ? 15.338 12.057 5.082 1.00 79.06 98 TYR A CA 1
ATOM 793 C C . TYR A 1 98 ? 15.483 12.623 3.662 1.00 79.06 98 TYR A C 1
ATOM 795 O O . TYR A 1 98 ? 16.558 13.080 3.282 1.00 79.06 98 TYR A O 1
ATOM 803 N N . ILE A 1 99 ? 14.403 12.641 2.876 1.00 69.56 99 ILE A N 1
ATOM 804 C CA . ILE A 1 99 ? 14.416 13.174 1.505 1.00 69.56 99 ILE A CA 1
ATOM 805 C C . ILE A 1 99 ? 14.797 14.657 1.509 1.00 69.56 99 ILE A C 1
ATOM 807 O O . ILE A 1 99 ? 15.606 15.081 0.684 1.00 69.56 99 ILE A O 1
ATOM 811 N N . ASP A 1 100 ? 14.231 15.445 2.424 1.00 69.62 100 ASP A N 1
ATOM 812 C CA . ASP A 1 100 ? 14.533 16.871 2.541 1.00 69.62 100 ASP A CA 1
ATOM 813 C C . ASP A 1 100 ? 16.006 17.091 2.953 1.00 69.62 100 ASP A C 1
ATOM 815 O O . ASP A 1 100 ? 16.668 17.973 2.400 1.00 69.62 100 ASP A O 1
ATOM 819 N N . GLN A 1 101 ? 16.561 16.260 3.844 1.00 76.06 101 GLN A N 1
ATOM 820 C CA . GLN A 1 101 ? 17.985 16.279 4.198 1.00 76.06 101 GLN A CA 1
ATOM 821 C C . GLN A 1 101 ? 18.876 15.945 2.993 1.00 76.06 101 GLN A C 1
ATOM 823 O O . GLN A 1 101 ? 19.756 16.733 2.640 1.00 76.06 101 GLN A O 1
ATOM 828 N N . VAL A 1 102 ? 18.614 14.826 2.311 1.00 70.75 102 VAL A N 1
ATOM 829 C CA . VAL A 1 102 ? 19.382 14.390 1.134 1.00 70.75 102 VAL A CA 1
ATOM 830 C C . VAL A 1 102 ? 19.338 15.438 0.022 1.00 70.75 102 VAL A C 1
ATOM 832 O O . VAL A 1 102 ? 20.364 15.721 -0.600 1.00 70.75 102 VAL A O 1
ATOM 835 N N . ALA A 1 103 ? 18.177 16.051 -0.219 1.00 67.94 103 ALA A N 1
ATOM 836 C CA . ALA A 1 103 ? 18.027 17.105 -1.217 1.00 67.94 103 ALA A CA 1
ATOM 837 C C . ALA A 1 103 ? 18.891 18.338 -0.896 1.00 67.94 103 ALA A C 1
ATOM 839 O O . ALA A 1 103 ? 19.519 18.899 -1.796 1.00 67.94 103 ALA A O 1
ATOM 840 N N . ASN A 1 104 ? 18.958 18.734 0.378 1.00 72.62 104 ASN A N 1
ATOM 841 C CA . ASN A 1 104 ? 19.765 19.869 0.828 1.00 72.62 104 ASN A CA 1
ATOM 842 C C . ASN A 1 104 ? 21.273 19.581 0.777 1.00 72.62 104 ASN A C 1
ATOM 844 O O . ASN A 1 104 ? 22.057 20.458 0.419 1.00 72.62 104 ASN A O 1
ATOM 848 N N . GLU A 1 105 ? 21.696 18.360 1.101 1.00 72.81 105 GLU A N 1
ATOM 849 C CA . GLU A 1 105 ? 23.113 17.967 1.082 1.00 72.81 105 GLU A CA 1
ATOM 850 C C . GLU A 1 105 ? 23.668 17.790 -0.339 1.00 72.81 105 GLU A C 1
ATOM 852 O O . GLU A 1 105 ? 24.872 17.920 -0.570 1.00 72.81 105 GLU A O 1
ATOM 857 N N . ARG A 1 106 ? 22.802 17.488 -1.312 1.00 67.12 106 ARG A N 1
ATOM 858 C CA . ARG A 1 106 ? 23.197 17.106 -2.677 1.00 67.12 106 ARG A CA 1
ATOM 859 C C . ARG A 1 106 ? 22.914 18.167 -3.732 1.00 67.12 106 ARG A C 1
ATOM 861 O O . ARG A 1 106 ? 22.814 17.834 -4.914 1.00 67.12 106 ARG A O 1
ATOM 868 N N . ILE A 1 107 ? 22.845 19.439 -3.343 1.00 60.28 107 ILE A N 1
ATOM 869 C CA . ILE A 1 107 ? 22.708 20.560 -4.283 1.00 60.28 107 ILE A CA 1
ATOM 870 C C . ILE A 1 107 ? 23.777 20.433 -5.387 1.00 60.28 107 ILE A C 1
ATOM 872 O O . ILE A 1 107 ? 24.976 20.505 -5.125 1.00 60.28 107 ILE A O 1
ATOM 876 N N . GLY A 1 108 ? 23.338 20.206 -6.631 1.00 53.44 108 GLY A N 1
ATOM 877 C CA . GLY A 1 108 ? 24.213 20.039 -7.799 1.00 53.44 108 GLY A CA 1
ATOM 878 C C . GLY A 1 108 ? 24.584 18.597 -8.188 1.00 53.44 108 GLY A C 1
ATOM 879 O O . GLY A 1 108 ? 25.310 18.426 -9.165 1.00 53.44 108 GLY A O 1
ATOM 880 N N . ARG A 1 109 ? 24.089 17.558 -7.495 1.00 54.59 109 ARG A N 1
ATOM 881 C CA . ARG A 1 109 ? 24.181 16.146 -7.933 1.00 54.59 109 ARG A CA 1
ATOM 882 C C . ARG A 1 109 ? 22.836 15.679 -8.509 1.00 54.59 109 ARG A C 1
ATOM 884 O O . ARG A 1 109 ? 21.798 15.917 -7.902 1.00 54.59 109 ARG A O 1
ATOM 891 N N . SER A 1 110 ? 22.847 15.032 -9.680 1.00 49.56 110 SER A N 1
ATOM 892 C CA . SER A 1 110 ? 21.629 14.654 -10.430 1.00 49.56 110 SER A CA 1
ATOM 893 C C . SER A 1 110 ? 21.058 13.274 -10.097 1.00 49.56 110 SER A C 1
ATOM 895 O O . SER A 1 110 ? 19.937 12.984 -10.514 1.00 49.56 110 SER A O 1
ATOM 897 N N . TYR A 1 111 ? 21.796 12.417 -9.387 1.00 53.47 111 TYR A N 1
ATOM 898 C CA . TYR A 1 111 ? 21.457 11.001 -9.236 1.00 53.47 111 TYR A CA 1
ATOM 899 C C . TYR A 1 111 ? 21.217 10.590 -7.778 1.00 53.47 111 TYR A C 1
ATOM 901 O O . TYR A 1 111 ? 21.812 11.137 -6.845 1.00 53.47 111 TYR A O 1
ATOM 909 N N . LEU A 1 112 ? 20.334 9.603 -7.607 1.00 60.69 112 LEU A N 1
ATOM 910 C CA . LEU A 1 112 ? 20.133 8.882 -6.353 1.00 60.69 112 LEU A CA 1
ATOM 911 C C . LEU A 1 112 ? 21.170 7.769 -6.224 1.00 60.69 112 LEU A C 1
ATOM 913 O O . LEU A 1 112 ? 21.540 7.146 -7.223 1.00 60.69 112 LEU A O 1
ATOM 917 N N . ASP A 1 113 ? 21.637 7.525 -5.004 1.00 65.88 113 ASP A N 1
ATOM 918 C CA . ASP A 1 113 ? 22.494 6.375 -4.734 1.00 65.88 113 ASP A CA 1
ATOM 919 C C . ASP A 1 113 ? 21.651 5.130 -4.421 1.00 65.88 113 ASP A C 1
ATOM 921 O O . ASP A 1 113 ? 20.430 5.178 -4.308 1.00 65.88 113 ASP A O 1
ATOM 925 N N . VAL A 1 114 ? 22.309 3.985 -4.282 1.00 66.12 114 VAL A N 1
ATOM 926 C CA . VAL A 1 114 ? 21.660 2.683 -4.053 1.00 66.12 114 VAL A CA 1
ATOM 927 C C . VAL A 1 114 ? 20.819 2.662 -2.780 1.00 66.12 114 VAL A C 1
ATOM 929 O O . VAL A 1 114 ? 19.793 1.985 -2.738 1.00 66.12 114 VAL A O 1
ATOM 932 N N . VAL A 1 115 ? 21.240 3.405 -1.759 1.00 72.31 115 VAL A N 1
ATOM 933 C CA . VAL A 1 115 ? 20.539 3.477 -0.481 1.00 72.31 115 VAL A CA 1
ATOM 934 C C . VAL A 1 115 ? 19.193 4.171 -0.674 1.00 72.31 115 VAL A C 1
ATOM 936 O O . VAL A 1 115 ? 18.165 3.648 -0.243 1.00 72.31 115 VAL A O 1
ATOM 939 N N . ASP A 1 116 ? 19.177 5.281 -1.410 1.00 72.50 116 ASP A N 1
ATOM 940 C CA . ASP A 1 116 ? 17.952 6.007 -1.752 1.00 72.50 116 ASP A CA 1
ATOM 941 C C . ASP A 1 116 ? 16.978 5.141 -2.567 1.00 72.50 116 ASP A C 1
ATOM 943 O O . ASP A 1 116 ? 15.767 5.144 -2.329 1.00 72.50 116 ASP A O 1
ATOM 947 N N . MET A 1 117 ? 17.507 4.359 -3.514 1.00 70.75 117 MET A N 1
ATOM 948 C CA . MET A 1 117 ? 16.717 3.434 -4.336 1.00 70.75 117 MET A CA 1
ATOM 949 C C . MET A 1 117 ? 16.044 2.366 -3.495 1.00 70.75 117 MET A C 1
ATOM 951 O O . MET A 1 117 ? 14.866 2.052 -3.679 1.00 70.75 117 MET A O 1
ATOM 955 N N . GLU A 1 118 ? 16.796 1.808 -2.559 1.00 75.44 118 GLU A N 1
ATOM 956 C CA . GLU A 1 118 ? 16.289 0.766 -1.698 1.00 75.44 118 GLU A CA 1
ATOM 957 C C . GLU A 1 118 ? 15.242 1.310 -0.720 1.00 75.44 118 GLU A C 1
ATOM 959 O O . GLU A 1 118 ? 14.224 0.654 -0.501 1.00 75.44 118 GLU A O 1
ATOM 964 N N . ILE A 1 119 ? 15.410 2.533 -0.212 1.00 77.38 119 ILE A N 1
ATOM 965 C CA . ILE A 1 119 ? 14.383 3.227 0.577 1.00 77.38 119 ILE A CA 1
ATOM 966 C C . ILE A 1 119 ? 13.096 3.373 -0.247 1.00 77.38 119 ILE A C 1
ATOM 968 O O . ILE A 1 119 ? 12.040 2.896 0.179 1.00 77.38 119 ILE A O 1
ATOM 972 N N . LEU A 1 120 ? 13.184 3.947 -1.457 1.00 73.62 120 LEU A N 1
ATOM 973 C CA . LEU A 1 120 ? 12.048 4.120 -2.380 1.00 73.62 120 LEU A CA 1
ATOM 974 C C . LEU A 1 120 ? 11.324 2.806 -2.678 1.00 73.62 120 LEU A C 1
ATOM 976 O O . LEU A 1 120 ? 10.092 2.772 -2.738 1.00 73.62 120 LEU A O 1
ATOM 980 N N . PHE A 1 121 ? 12.075 1.717 -2.829 1.00 80.31 121 PHE A N 1
ATOM 981 C CA . PHE A 1 121 ? 11.502 0.396 -3.034 1.00 80.31 121 PHE A CA 1
ATOM 98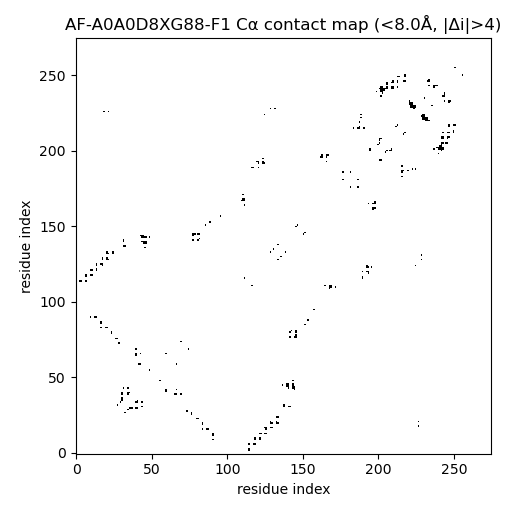2 C C . PHE A 1 121 ? 10.630 -0.041 -1.849 1.00 80.31 121 PHE A C 1
ATOM 984 O O . PHE A 1 121 ? 9.481 -0.432 -2.058 1.00 80.31 121 PHE A O 1
ATOM 991 N N . HIS A 1 122 ? 11.124 0.076 -0.613 1.00 85.81 122 HIS A N 1
ATOM 992 C CA . HIS A 1 122 ? 10.377 -0.336 0.583 1.00 85.81 122 HIS A CA 1
ATOM 993 C C . HIS A 1 122 ? 9.108 0.498 0.795 1.00 85.81 122 HIS A C 1
ATOM 995 O O . HIS A 1 122 ? 8.074 -0.032 1.194 1.00 85.81 122 HIS A O 1
ATOM 1001 N N . ILE A 1 123 ? 9.139 1.783 0.445 1.00 80.56 123 ILE A N 1
ATOM 1002 C CA . ILE A 1 123 ? 7.958 2.656 0.507 1.00 80.56 123 ILE A CA 1
ATOM 1003 C C . ILE A 1 123 ? 6.908 2.219 -0.498 1.00 80.56 123 ILE A C 1
ATOM 1005 O O . ILE A 1 123 ? 5.732 2.087 -0.162 1.00 80.56 123 ILE A O 1
ATOM 1009 N N . GLY A 1 124 ? 7.328 1.979 -1.739 1.00 79.44 124 GLY A N 1
ATOM 1010 C CA . GLY A 1 124 ? 6.416 1.495 -2.759 1.00 79.44 124 GLY A CA 1
ATOM 1011 C C . GLY A 1 124 ? 5.827 0.132 -2.407 1.00 79.44 124 GLY A C 1
ATOM 1012 O O . GLY A 1 124 ? 4.648 -0.087 -2.673 1.00 79.44 124 GLY A O 1
ATOM 1013 N N . LEU A 1 125 ? 6.584 -0.744 -1.734 1.00 89.19 125 LEU A N 1
ATOM 1014 C CA . LEU A 1 125 ? 6.033 -1.977 -1.171 1.00 89.19 125 LEU A CA 1
ATOM 1015 C C . LEU A 1 125 ? 4.964 -1.697 -0.110 1.00 89.19 125 LEU A C 1
ATOM 1017 O O . LEU A 1 125 ? 3.864 -2.224 -0.230 1.00 89.19 125 LEU A O 1
ATOM 1021 N N . VAL A 1 126 ? 5.228 -0.840 0.879 1.00 88.56 126 VAL A N 1
ATOM 1022 C CA . VAL A 1 126 ? 4.236 -0.494 1.915 1.00 88.56 126 VAL A CA 1
ATOM 1023 C C . VAL A 1 126 ? 2.938 0.036 1.294 1.00 88.56 126 VAL A C 1
ATOM 1025 O O . VAL A 1 126 ? 1.852 -0.427 1.649 1.00 88.56 126 VAL A O 1
ATOM 1028 N N . LEU A 1 127 ? 3.033 0.948 0.320 1.00 82.06 127 LEU A N 1
ATOM 1029 C CA . LEU A 1 127 ? 1.868 1.498 -0.384 1.00 82.06 127 LEU A CA 1
ATOM 1030 C C . LEU A 1 127 ? 1.116 0.427 -1.189 1.00 82.06 127 LEU A C 1
ATOM 1032 O O . LEU A 1 127 ? -0.113 0.371 -1.148 1.00 82.06 127 LEU A O 1
ATOM 1036 N N . LEU A 1 128 ? 1.843 -0.456 -1.880 1.00 85.44 128 LEU A N 1
ATOM 1037 C CA . LEU A 1 128 ? 1.263 -1.576 -2.624 1.00 85.44 128 LEU A CA 1
ATOM 1038 C C . LEU A 1 128 ? 0.543 -2.573 -1.718 1.00 85.44 128 LEU A C 1
ATOM 1040 O O . LEU A 1 128 ? -0.519 -3.077 -2.080 1.00 85.44 128 LEU A O 1
ATOM 1044 N N . TYR A 1 129 ? 1.117 -2.876 -0.556 1.00 90.88 129 TYR A N 1
ATOM 1045 C CA . TYR A 1 129 ? 0.502 -3.758 0.428 1.00 90.88 129 TYR A CA 1
ATOM 1046 C C . TYR A 1 129 ? -0.779 -3.144 0.970 1.00 90.88 129 TYR A C 1
ATOM 1048 O O . TYR A 1 129 ? -1.800 -3.827 1.045 1.00 90.88 129 TYR A O 1
ATOM 1056 N N . PHE A 1 130 ? -0.742 -1.851 1.286 1.00 82.31 130 PHE A N 1
ATOM 1057 C CA . PHE A 1 130 ? -1.920 -1.129 1.733 1.00 82.31 130 PHE A CA 1
ATOM 1058 C C . PHE A 1 130 ? -3.041 -1.195 0.685 1.00 82.31 130 PHE A C 1
ATOM 1060 O O . PHE A 1 130 ? -4.139 -1.638 1.004 1.00 82.31 130 PHE A O 1
ATOM 1067 N N . GLU A 1 131 ? -2.746 -0.873 -0.581 1.00 83.12 131 GLU A N 1
ATOM 1068 C CA . GLU A 1 131 ? -3.708 -0.954 -1.695 1.00 83.12 131 GLU A CA 1
ATOM 1069 C C . GLU A 1 131 ? -4.242 -2.382 -1.905 1.00 83.12 131 GLU A C 1
ATOM 1071 O O . GLU A 1 131 ? -5.432 -2.578 -2.161 1.00 83.12 131 GLU A O 1
ATOM 1076 N N . LYS A 1 132 ? -3.370 -3.397 -1.820 1.00 87.44 132 LYS A N 1
ATOM 1077 C CA . LYS A 1 132 ? -3.735 -4.788 -2.113 1.00 87.44 132 LYS A CA 1
ATOM 1078 C C . LYS A 1 132 ? -4.625 -5.400 -1.039 1.00 87.44 132 LYS A C 1
ATOM 1080 O O . LYS A 1 132 ? -5.582 -6.098 -1.377 1.00 87.44 132 LYS A O 1
ATOM 1085 N N . PHE A 1 133 ? -4.241 -5.241 0.222 1.00 87.94 133 PHE A N 1
ATOM 1086 C CA . PHE A 1 133 ? -4.832 -5.982 1.334 1.00 87.94 133 PHE A CA 1
ATOM 1087 C C . PHE A 1 133 ? -5.940 -5.195 2.040 1.00 87.94 133 PHE A C 1
ATOM 1089 O O . PHE A 1 133 ? -6.794 -5.804 2.678 1.00 87.94 133 PHE A O 1
ATOM 1096 N N . LEU A 1 134 ? -5.990 -3.870 1.872 1.00 81.38 134 LEU A N 1
ATOM 1097 C CA . LEU A 1 134 ? -7.065 -3.021 2.381 1.00 81.38 134 LEU A CA 1
ATOM 1098 C C . LEU A 1 134 ? -7.734 -2.274 1.214 1.00 81.38 134 LEU A C 1
ATOM 1100 O O . LEU A 1 134 ? -7.270 -1.209 0.810 1.00 81.38 134 LEU A O 1
ATOM 1104 N N . PRO A 1 135 ? -8.845 -2.802 0.660 1.00 82.44 135 PRO A N 1
ATOM 1105 C CA . PRO A 1 135 ? -9.578 -2.131 -0.412 1.00 82.44 135 PRO A CA 1
ATOM 1106 C C . PRO A 1 135 ? -9.954 -0.691 -0.029 1.00 82.44 135 PRO A C 1
ATOM 1108 O O . PRO A 1 135 ? -10.422 -0.479 1.088 1.00 82.44 135 PRO A O 1
ATOM 1111 N N . SER A 1 136 ? -9.836 0.272 -0.958 1.00 73.62 136 SER A N 1
ATOM 1112 C CA . SER A 1 136 ? -10.038 1.715 -0.683 1.00 73.62 136 SER A CA 1
ATOM 1113 C C . SER A 1 136 ? -11.296 1.994 0.137 1.00 73.62 136 SER A C 1
ATOM 1115 O O . SER A 1 136 ? -11.217 2.563 1.216 1.00 73.62 136 SER A O 1
ATOM 1117 N N . ALA A 1 137 ? -12.452 1.482 -0.297 1.00 82.31 137 ALA A N 1
ATOM 1118 C CA . ALA A 1 137 ? -13.718 1.707 0.398 1.00 82.31 137 ALA A CA 1
ATOM 1119 C C . ALA A 1 137 ? -13.732 1.168 1.843 1.00 82.31 137 ALA A C 1
ATOM 1121 O O . ALA A 1 137 ? -14.386 1.744 2.706 1.00 82.31 137 ALA A O 1
ATOM 1122 N N . VAL A 1 138 ? -13.036 0.062 2.117 1.00 87.50 138 VAL A N 1
ATOM 1123 C CA . VAL A 1 138 ? -12.914 -0.517 3.464 1.00 87.50 138 VAL A CA 1
ATOM 1124 C C . VAL A 1 138 ? -11.939 0.307 4.301 1.00 87.50 138 VAL A C 1
ATOM 1126 O O . VAL A 1 138 ? -12.269 0.681 5.425 1.00 87.50 138 VAL A O 1
ATOM 1129 N N . ALA A 1 139 ? -10.771 0.630 3.740 1.00 81.50 139 ALA A N 1
ATOM 1130 C CA . ALA A 1 139 ? -9.757 1.452 4.391 1.00 81.50 139 ALA A CA 1
ATOM 1131 C C . ALA A 1 139 ? -10.318 2.826 4.784 1.00 81.50 139 ALA A C 1
ATOM 1133 O O . ALA A 1 139 ? -10.122 3.263 5.913 1.00 81.50 139 ALA A O 1
ATOM 1134 N N . GLU A 1 140 ? -11.080 3.465 3.893 1.00 85.31 140 GLU A N 1
ATOM 1135 C CA . GLU A 1 140 ? -11.771 4.734 4.136 1.00 85.31 140 GLU A CA 1
ATOM 1136 C C . GLU A 1 140 ? -12.733 4.640 5.320 1.00 85.31 140 GLU A C 1
ATOM 1138 O O . GLU A 1 140 ? -12.697 5.487 6.209 1.00 85.31 140 GLU A O 1
ATOM 1143 N N . ARG A 1 141 ? -13.566 3.592 5.367 1.00 91.44 141 ARG A N 1
ATOM 1144 C CA . ARG A 1 141 ? -14.537 3.384 6.451 1.00 91.44 141 ARG A CA 1
ATOM 1145 C C . ARG A 1 141 ? -13.864 3.177 7.803 1.00 91.44 141 ARG A C 1
ATOM 1147 O O . ARG A 1 141 ? -14.280 3.775 8.794 1.00 91.44 141 ARG A O 1
ATOM 1154 N N . ILE A 1 142 ? -12.819 2.352 7.840 1.00 88.00 142 ILE A N 1
ATOM 1155 C CA . ILE A 1 142 ? -12.016 2.121 9.047 1.00 88.00 142 ILE A CA 1
ATOM 1156 C C . ILE A 1 142 ? -11.330 3.423 9.464 1.00 88.00 142 ILE A C 1
ATOM 1158 O O . ILE A 1 142 ? -11.385 3.799 10.631 1.00 88.00 142 ILE A O 1
ATOM 1162 N N . TYR A 1 143 ? -10.737 4.146 8.513 1.00 85.31 143 TYR A N 1
ATOM 1163 C CA . TYR A 1 143 ? -10.090 5.425 8.776 1.00 85.31 143 TYR A CA 1
ATOM 1164 C C . TYR A 1 143 ? -11.069 6.450 9.337 1.00 85.31 143 TYR A C 1
ATOM 1166 O O . TYR A 1 143 ? -10.737 7.118 10.304 1.00 85.31 143 TYR A O 1
ATOM 1174 N N . VAL A 1 144 ? -12.278 6.570 8.789 1.00 82.94 144 VAL A N 1
ATOM 1175 C CA . VAL A 1 144 ? -13.294 7.499 9.303 1.00 82.94 144 VAL A CA 1
ATOM 1176 C C . VAL A 1 144 ? -13.759 7.088 10.699 1.00 82.94 144 VAL A C 1
ATOM 1178 O O . VAL A 1 144 ? -13.875 7.956 11.560 1.00 82.94 144 VAL A O 1
ATOM 1181 N N . ALA A 1 145 ? -13.951 5.794 10.970 1.00 86.06 145 ALA A N 1
ATOM 1182 C CA . ALA A 1 145 ? -14.265 5.309 12.317 1.00 86.06 145 ALA A CA 1
ATOM 1183 C C . ALA A 1 145 ? -13.141 5.633 13.325 1.00 86.06 145 ALA A C 1
ATOM 1185 O O . ALA A 1 145 ? -13.410 6.117 14.424 1.00 86.06 145 ALA A O 1
ATOM 1186 N N . VAL A 1 146 ? -11.875 5.461 12.932 1.00 81.00 146 VAL A N 1
ATOM 1187 C CA . VAL A 1 146 ? -10.703 5.867 13.728 1.00 81.00 146 VAL A CA 1
ATOM 1188 C C . VAL A 1 146 ? -10.577 7.392 13.836 1.00 81.00 146 VAL A C 1
ATOM 1190 O O . VAL A 1 146 ? -10.205 7.911 14.876 1.00 81.00 146 VAL A O 1
ATOM 1193 N N . TYR A 1 147 ? -10.887 8.153 12.792 1.00 79.00 147 TYR A N 1
ATOM 1194 C CA . TYR A 1 147 ? -10.781 9.612 12.799 1.00 79.00 147 TYR A CA 1
ATOM 1195 C C . TYR A 1 147 ? -11.828 10.241 13.714 1.00 79.00 147 TYR A C 1
ATOM 1197 O O . TYR A 1 147 ? -11.517 11.133 14.507 1.00 79.00 147 TYR A O 1
ATOM 1205 N N . ARG A 1 148 ? -13.077 9.766 13.617 1.00 82.38 148 ARG A N 1
ATOM 1206 C CA . ARG A 1 148 ? -14.167 10.172 14.513 1.00 82.38 148 ARG A CA 1
ATOM 1207 C C . ARG A 1 148 ? -13.814 9.860 15.966 1.00 82.38 148 ARG A C 1
ATOM 1209 O O . ARG A 1 148 ? -14.236 10.575 16.873 1.00 82.38 148 ARG A O 1
ATOM 1216 N N . ASN A 1 149 ? -12.898 8.916 16.170 1.00 62.53 149 ASN A N 1
ATOM 1217 C CA . ASN A 1 149 ? -12.100 8.788 17.378 1.00 62.53 149 ASN A CA 1
ATOM 1218 C C . ASN A 1 149 ? -10.927 9.816 17.432 1.00 62.53 149 ASN A C 1
ATOM 1220 O O . ASN A 1 149 ? -9.750 9.480 17.395 1.00 62.53 149 ASN A O 1
ATOM 1224 N N . ARG A 1 150 ? -11.280 11.109 17.505 1.00 50.38 150 ARG A N 1
ATOM 1225 C CA . ARG A 1 150 ? -10.533 12.353 17.855 1.00 50.38 150 ARG A CA 1
ATOM 1226 C C . ARG A 1 150 ? -8.996 12.534 17.641 1.00 50.38 150 ARG A C 1
ATOM 1228 O O . ARG A 1 150 ? -8.516 13.587 18.061 1.00 50.38 150 ARG A O 1
ATOM 1235 N N . ARG A 1 151 ? -8.178 11.649 17.041 1.00 41.22 151 ARG A N 1
ATOM 1236 C CA . ARG A 1 151 ? -6.703 11.666 17.291 1.00 41.22 151 ARG A CA 1
ATOM 1237 C C . ARG A 1 151 ? -5.676 11.804 16.136 1.00 41.22 151 ARG A C 1
ATOM 1239 O O . ARG A 1 151 ? -4.507 11.897 16.487 1.00 41.22 151 ARG A O 1
ATOM 1246 N N . LEU A 1 152 ? -5.976 11.876 14.823 1.00 39.97 152 LEU A N 1
ATOM 1247 C CA . LEU A 1 152 ? -4.912 11.748 13.772 1.00 39.97 152 LEU A CA 1
ATOM 1248 C C . LEU A 1 152 ? -5.017 12.695 12.534 1.00 39.97 152 LEU A C 1
ATOM 1250 O O . LEU A 1 152 ? -6.122 13.050 12.130 1.00 39.97 152 LEU A O 1
ATOM 1254 N N . LYS A 1 153 ? -3.874 13.097 11.914 1.00 41.81 153 LYS A N 1
ATOM 1255 C CA . LYS A 1 153 ? -3.736 13.963 10.691 1.00 41.81 153 LYS A CA 1
ATOM 1256 C C . LYS A 1 153 ? -2.556 13.540 9.762 1.00 41.81 153 LYS A C 1
ATOM 1258 O O . LYS A 1 153 ? -1.533 13.119 10.291 1.00 41.81 153 LYS A O 1
ATOM 1263 N N . ILE A 1 154 ? -2.648 13.709 8.420 1.00 43.59 154 ILE A N 1
ATOM 1264 C CA . ILE A 1 154 ? -1.604 13.382 7.386 1.00 43.59 154 ILE A CA 1
ATOM 1265 C C . ILE A 1 154 ? -1.496 14.494 6.289 1.00 43.59 154 ILE A C 1
ATOM 1267 O O . ILE A 1 154 ? -2.456 15.237 6.102 1.00 43.59 154 ILE A O 1
ATOM 1271 N N . ASN A 1 155 ? -0.343 14.646 5.596 1.00 41.34 155 ASN A N 1
ATOM 1272 C CA . ASN A 1 155 ? 0.020 15.748 4.662 1.00 41.34 155 ASN A CA 1
ATOM 1273 C C . ASN A 1 155 ? 0.239 15.299 3.186 1.00 41.34 155 ASN A C 1
ATOM 1275 O O . ASN A 1 155 ? 0.918 14.306 2.939 1.00 41.34 155 ASN A O 1
ATOM 1279 N N . GLU A 1 156 ? -0.266 16.080 2.217 1.00 39.00 156 GLU A N 1
ATOM 1280 C CA . GLU A 1 156 ? -0.323 15.791 0.764 1.00 39.00 156 GLU A CA 1
ATOM 1281 C C . GLU A 1 156 ? 0.947 16.126 -0.061 1.00 39.00 156 GLU A C 1
ATOM 1283 O O . GLU A 1 156 ? 1.094 15.651 -1.183 1.00 39.00 156 GLU A O 1
ATOM 1288 N N . SER A 1 157 ? 1.918 16.880 0.468 1.00 41.50 157 SER A N 1
ATOM 1289 C CA . SER A 1 157 ? 3.103 17.367 -0.291 1.00 41.50 157 SER A CA 1
ATOM 1290 C C . SER A 1 157 ? 4.192 16.317 -0.604 1.00 41.50 157 SER A C 1
ATOM 1292 O O . SER A 1 157 ? 5.235 16.629 -1.181 1.00 41.50 157 SER A O 1
ATOM 1294 N N . PHE A 1 158 ? 3.973 15.071 -0.188 1.00 39.44 158 PHE A N 1
ATOM 1295 C CA . PHE A 1 158 ? 4.941 13.972 -0.219 1.00 39.44 158 PHE A CA 1
ATOM 1296 C C . PHE A 1 158 ? 5.035 13.278 -1.589 1.00 39.44 158 PHE A C 1
ATOM 1298 O O . PHE A 1 158 ? 6.117 12.865 -2.016 1.00 39.44 158 PHE A O 1
ATOM 1305 N N . VAL A 1 159 ? 3.909 13.188 -2.300 1.00 39.03 159 VAL A N 1
ATOM 1306 C CA . VAL A 1 159 ? 3.813 12.441 -3.561 1.00 39.03 159 VAL A CA 1
ATOM 1307 C C . VAL A 1 159 ? 4.632 13.126 -4.657 1.00 39.03 159 VAL A C 1
ATOM 1309 O O . VAL A 1 159 ? 5.452 12.473 -5.296 1.00 39.03 159 VAL A O 1
ATOM 1312 N N . ASP A 1 160 ? 4.522 14.446 -4.805 1.00 39.62 160 ASP A N 1
ATOM 1313 C CA . ASP A 1 160 ? 5.161 15.188 -5.903 1.00 39.62 160 ASP A CA 1
ATOM 1314 C C . ASP A 1 160 ? 6.700 15.162 -5.863 1.00 39.62 160 ASP A C 1
ATOM 1316 O O . ASP A 1 160 ? 7.357 15.144 -6.908 1.00 39.62 160 ASP A O 1
ATOM 1320 N N . LYS A 1 161 ? 7.295 15.083 -4.665 1.00 44.69 161 LYS A N 1
ATOM 1321 C CA . LYS A 1 161 ? 8.755 15.000 -4.483 1.00 44.69 161 LYS A CA 1
ATOM 1322 C C . LYS A 1 161 ? 9.318 13.609 -4.805 1.00 44.69 161 LYS A C 1
ATOM 1324 O O . LYS A 1 161 ? 10.400 13.504 -5.382 1.00 44.69 161 LYS A O 1
ATOM 1329 N N . CYS A 1 162 ? 8.578 12.540 -4.501 1.00 39.56 162 CYS A N 1
ATOM 1330 C CA . CYS A 1 162 ? 8.980 11.173 -4.859 1.00 39.56 162 CYS A CA 1
ATOM 1331 C C . CYS A 1 162 ? 8.977 10.969 -6.383 1.00 39.56 162 CYS A C 1
ATOM 1333 O O . CYS A 1 162 ? 9.842 10.281 -6.935 1.00 39.56 162 CYS A O 1
ATOM 1335 N N . LEU A 1 163 ? 8.037 11.621 -7.080 1.00 40.00 163 LEU A N 1
ATOM 1336 C CA . LEU A 1 163 ? 7.970 11.597 -8.536 1.00 40.00 163 LEU A CA 1
ATOM 1337 C C . LEU A 1 163 ? 9.233 12.236 -9.142 1.00 40.00 163 LEU A C 1
ATOM 1339 O O . LEU A 1 163 ? 9.865 11.610 -9.989 1.00 40.00 163 LEU A O 1
ATOM 1343 N N . SER A 1 164 ? 9.656 13.436 -8.738 1.00 43.03 164 SER A N 1
ATOM 1344 C CA . SER A 1 164 ? 10.814 14.103 -9.371 1.00 43.03 164 SER A CA 1
ATOM 1345 C C . SER A 1 164 ? 12.119 13.290 -9.268 1.00 43.03 164 SER A C 1
ATOM 1347 O O . SER A 1 164 ? 12.870 13.213 -10.241 1.00 43.03 164 SER A O 1
ATOM 1349 N N . CYS A 1 165 ? 12.332 12.582 -8.155 1.00 40.78 165 CYS A N 1
ATOM 1350 C CA . CYS A 1 165 ? 13.493 11.710 -7.947 1.00 40.78 165 CYS A CA 1
ATOM 1351 C C . CYS A 1 165 ? 13.532 10.519 -8.927 1.00 40.78 165 CYS A C 1
ATOM 1353 O O . CYS A 1 165 ? 14.563 10.247 -9.547 1.00 40.78 165 CYS A O 1
ATOM 1355 N N . CYS A 1 166 ? 12.390 9.856 -9.150 1.00 42.22 166 CYS A N 1
ATOM 1356 C CA . CYS A 1 166 ? 12.263 8.701 -10.053 1.00 42.22 166 CYS A CA 1
ATOM 1357 C C . CYS A 1 166 ? 12.551 9.032 -11.531 1.00 42.22 166 CYS A C 1
ATOM 1359 O O . CYS A 1 166 ? 12.969 8.171 -12.303 1.00 42.22 166 CYS A O 1
ATOM 1361 N N . GLU A 1 167 ? 12.340 10.282 -11.946 1.00 40.34 167 GLU A N 1
ATOM 1362 C CA . GLU A 1 167 ? 12.558 10.728 -13.330 1.00 40.34 167 GLU A CA 1
ATOM 1363 C C . GLU A 1 167 ? 14.045 10.879 -13.685 1.00 40.34 167 GLU A C 1
ATOM 1365 O O . GLU A 1 167 ? 14.421 10.725 -14.851 1.00 40.34 167 GLU A O 1
ATOM 1370 N N . ASN A 1 168 ? 14.886 11.139 -12.682 1.00 43.41 168 ASN A N 1
ATOM 1371 C CA . ASN A 1 168 ? 16.325 11.338 -12.851 1.00 43.41 168 ASN A CA 1
ATOM 1372 C C . ASN A 1 168 ? 17.096 10.010 -12.831 1.00 43.41 168 ASN A C 1
ATOM 1374 O O . ASN A 1 168 ? 17.964 9.800 -13.675 1.00 43.41 168 ASN A O 1
ATOM 1378 N N . ILE A 1 169 ? 16.681 9.062 -11.984 1.00 45.62 169 ILE A N 1
ATOM 1379 C CA . ILE A 1 169 ? 17.163 7.667 -11.967 1.00 45.62 169 ILE A CA 1
ATOM 1380 C C . ILE A 1 169 ? 17.153 7.037 -13.364 1.00 45.62 169 ILE A C 1
ATOM 1382 O O . ILE A 1 169 ? 18.095 6.362 -13.781 1.00 45.62 169 ILE A O 1
ATOM 1386 N N . TYR A 1 170 ? 16.060 7.247 -14.094 1.00 43.41 170 TYR A N 1
ATOM 1387 C CA . TYR A 1 170 ? 15.833 6.600 -15.377 1.00 43.41 170 TYR A CA 1
ATOM 1388 C C . TYR A 1 170 ? 16.778 7.116 -16.477 1.00 43.41 170 TYR A C 1
ATOM 1390 O O . TYR A 1 170 ? 17.099 6.387 -17.417 1.00 43.41 170 TYR A O 1
ATOM 1398 N N . LYS A 1 171 ? 17.225 8.374 -16.382 1.00 44.09 171 LYS A N 1
ATOM 1399 C CA . LYS A 1 171 ? 18.049 9.010 -17.419 1.00 44.09 171 LYS A CA 1
ATOM 1400 C C . LYS A 1 171 ? 19.507 8.540 -17.395 1.00 44.09 171 LYS A C 1
ATOM 1402 O O . LYS A 1 171 ? 20.134 8.555 -18.450 1.00 44.09 171 LYS A O 1
ATOM 1407 N N . GLU A 1 172 ? 20.017 8.085 -16.248 1.00 47.25 172 GLU A N 1
ATOM 1408 C CA . GLU A 1 172 ? 21.451 7.791 -16.062 1.00 47.25 172 GLU A CA 1
ATOM 1409 C C . GLU A 1 172 ? 21.739 6.371 -15.510 1.00 47.25 172 GLU A C 1
ATOM 1411 O O . GLU A 1 172 ? 22.829 5.847 -15.727 1.00 47.25 172 GLU A O 1
ATOM 1416 N N . GLY A 1 173 ? 20.769 5.684 -14.883 1.00 47.03 173 GLY A N 1
ATOM 1417 C CA . GLY A 1 173 ? 21.032 4.497 -14.049 1.00 47.03 173 GLY A CA 1
ATOM 1418 C C . GLY A 1 173 ? 21.167 3.131 -14.740 1.00 47.03 173 GLY A C 1
ATOM 1419 O O . GLY A 1 173 ? 21.713 2.211 -14.137 1.00 47.03 173 GLY A O 1
ATOM 1420 N N . VAL A 1 174 ? 20.723 2.947 -15.993 1.00 46.19 174 VAL A N 1
ATOM 1421 C CA . VAL A 1 174 ? 20.677 1.599 -16.622 1.00 46.19 174 VAL A CA 1
ATOM 1422 C C . VAL A 1 174 ? 22.066 0.945 -16.730 1.00 46.19 174 VAL A C 1
ATOM 1424 O O . VAL A 1 174 ? 22.174 -0.273 -16.615 1.00 46.19 174 VAL A O 1
ATOM 1427 N N . ASN A 1 175 ? 23.132 1.736 -16.886 1.00 44.53 175 ASN A N 1
ATOM 1428 C CA . ASN A 1 175 ? 24.499 1.214 -16.999 1.00 44.53 175 ASN A CA 1
ATOM 1429 C C . ASN A 1 175 ? 25.173 0.935 -15.642 1.00 44.53 175 ASN A C 1
ATOM 1431 O O . ASN A 1 175 ? 26.104 0.130 -15.596 1.00 44.53 175 ASN A O 1
ATOM 1435 N N . ASP A 1 176 ? 24.706 1.549 -14.549 1.00 46.97 176 ASP A N 1
ATOM 1436 C CA . ASP A 1 176 ? 25.294 1.373 -13.213 1.00 46.97 176 ASP A CA 1
ATOM 1437 C C . ASP A 1 176 ? 24.573 0.306 -12.373 1.00 46.97 176 ASP A C 1
ATOM 1439 O O . ASP A 1 176 ? 25.219 -0.335 -11.545 1.00 46.97 176 ASP A O 1
ATOM 1443 N N . PHE A 1 177 ? 23.298 -0.014 -12.653 1.00 47.03 177 PHE A N 1
ATOM 1444 C CA . PHE A 1 177 ? 22.620 -1.174 -12.039 1.00 47.03 177 PHE A CA 1
ATOM 1445 C C . PHE A 1 177 ? 23.317 -2.508 -12.339 1.00 47.03 177 PHE A C 1
ATOM 1447 O O . PHE A 1 177 ? 23.266 -3.421 -11.523 1.00 47.03 177 PHE A O 1
ATOM 1454 N N . VAL A 1 178 ? 24.005 -2.617 -13.481 1.00 45.66 178 VAL A N 1
ATOM 1455 C CA . VAL A 1 178 ? 24.760 -3.821 -13.875 1.00 45.66 178 VAL A CA 1
ATOM 1456 C C . VAL A 1 178 ? 26.055 -3.983 -13.065 1.00 45.66 178 VAL A C 1
ATOM 1458 O O . VAL A 1 178 ? 26.560 -5.094 -12.929 1.00 45.66 178 VAL A O 1
ATOM 1461 N N . LYS A 1 179 ? 26.603 -2.895 -12.503 1.00 43.91 179 LYS A N 1
ATOM 1462 C CA . LYS A 1 179 ? 27.825 -2.933 -11.676 1.00 43.91 179 LYS A CA 1
ATOM 1463 C C . LYS A 1 179 ? 27.557 -3.271 -10.209 1.00 43.91 179 LYS A C 1
ATOM 1465 O O . LYS A 1 179 ? 28.494 -3.551 -9.463 1.00 43.91 179 LYS A O 1
ATOM 1470 N N . LEU A 1 180 ? 26.298 -3.244 -9.789 1.00 50.09 180 LEU A N 1
ATOM 1471 C CA . LEU A 1 180 ? 25.877 -3.587 -8.440 1.00 50.09 180 LEU A CA 1
ATOM 1472 C C . LEU A 1 180 ? 25.829 -5.108 -8.261 1.00 50.09 180 LEU A C 1
ATOM 1474 O O . LEU A 1 180 ? 25.299 -5.818 -9.107 1.00 50.09 180 LEU A O 1
ATOM 1478 N N . HIS A 1 181 ? 26.338 -5.619 -7.135 1.00 53.12 181 HIS A N 1
ATOM 1479 C CA . HIS A 1 181 ? 26.159 -7.018 -6.699 1.00 53.12 181 HIS A CA 1
ATOM 1480 C C . HIS A 1 181 ? 24.703 -7.302 -6.259 1.00 53.12 181 HIS A C 1
ATOM 1482 O O . HIS A 1 181 ? 24.457 -7.976 -5.263 1.00 53.12 181 HIS A O 1
ATOM 1488 N N . VAL A 1 182 ? 23.719 -6.738 -6.960 1.00 56.81 182 VAL A N 1
ATOM 1489 C CA . VAL A 1 182 ? 22.295 -6.907 -6.672 1.00 56.81 182 VAL A CA 1
ATOM 1490 C C . VAL A 1 182 ? 21.727 -7.890 -7.687 1.00 56.81 182 VAL A C 1
ATOM 1492 O O . VAL A 1 182 ? 21.921 -7.735 -8.891 1.00 56.81 182 VAL A O 1
ATOM 1495 N N . ASP A 1 183 ? 21.035 -8.917 -7.198 1.00 67.06 183 ASP A N 1
ATOM 1496 C CA . ASP A 1 183 ? 20.403 -9.927 -8.046 1.00 67.06 183 ASP A CA 1
ATOM 1497 C C . ASP A 1 183 ? 19.436 -9.270 -9.053 1.00 67.06 183 ASP A C 1
ATOM 1499 O O . ASP A 1 183 ? 18.635 -8.394 -8.709 1.00 67.06 183 ASP A O 1
ATOM 1503 N N . LYS A 1 184 ? 19.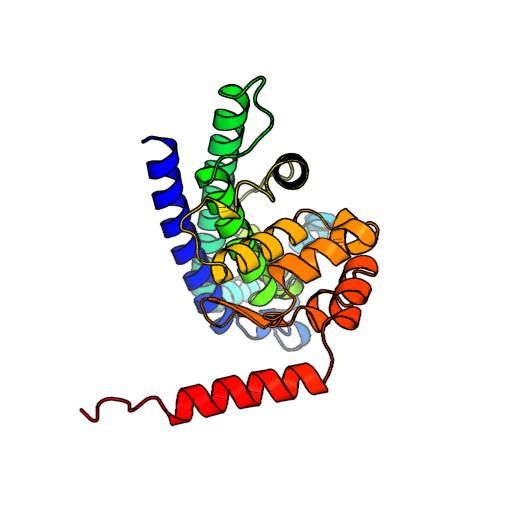479 -9.733 -10.307 1.00 69.12 184 LYS A N 1
ATOM 1504 C CA . LYS A 1 184 ? 18.571 -9.348 -11.395 1.00 69.12 184 LYS A CA 1
ATOM 1505 C C . LYS A 1 184 ? 17.098 -9.435 -10.977 1.00 69.12 184 LYS A C 1
ATOM 1507 O O . LYS A 1 184 ? 16.292 -8.597 -11.393 1.00 69.12 184 LYS A O 1
ATOM 1512 N N . ASN A 1 185 ? 16.736 -10.415 -10.147 1.00 72.75 185 ASN A N 1
ATOM 1513 C CA . ASN A 1 185 ? 15.374 -10.543 -9.631 1.00 72.75 185 ASN A CA 1
ATOM 1514 C C . ASN A 1 185 ? 14.978 -9.339 -8.753 1.00 72.75 185 ASN A C 1
ATOM 1516 O O . ASN A 1 185 ? 13.901 -8.767 -8.928 1.00 72.75 185 ASN A O 1
ATOM 1520 N N . LEU A 1 186 ? 15.870 -8.895 -7.862 1.00 69.38 186 LEU A N 1
ATOM 1521 C CA . LEU A 1 186 ? 15.631 -7.734 -7.002 1.00 69.38 186 LEU A CA 1
ATOM 1522 C C . LEU A 1 186 ? 15.535 -6.440 -7.822 1.00 69.38 186 LEU A C 1
ATOM 1524 O O . LEU A 1 186 ? 14.615 -5.650 -7.612 1.00 69.38 186 LEU A O 1
ATOM 1528 N N . LEU A 1 187 ? 16.408 -6.271 -8.819 1.00 70.31 187 LEU A N 1
ATOM 1529 C CA . LEU A 1 187 ? 16.361 -5.128 -9.738 1.00 70.31 187 LEU A CA 1
ATOM 1530 C C . LEU A 1 187 ? 15.038 -5.050 -10.512 1.00 70.31 187 LEU A C 1
ATOM 1532 O O . LEU A 1 187 ? 14.494 -3.964 -10.705 1.00 70.31 187 LEU A O 1
ATOM 1536 N N . SER A 1 188 ? 14.485 -6.196 -10.913 1.00 78.44 188 SER A N 1
ATOM 1537 C CA . SER A 1 188 ? 13.193 -6.258 -11.609 1.00 78.44 188 SER A CA 1
ATOM 1538 C C . SER A 1 188 ? 12.046 -5.808 -10.695 1.00 78.44 188 SER A C 1
ATOM 1540 O O . SER A 1 188 ? 11.183 -5.030 -11.109 1.00 78.44 188 SER A O 1
ATOM 1542 N N . LYS A 1 189 ? 12.074 -6.198 -9.414 1.00 83.62 189 LYS A N 1
ATOM 1543 C CA . LYS A 1 189 ? 11.101 -5.735 -8.408 1.00 83.62 189 LYS A CA 1
ATOM 1544 C C . LYS A 1 189 ? 11.208 -4.234 -8.156 1.00 83.62 189 LYS A C 1
ATOM 1546 O O . LYS A 1 189 ? 10.184 -3.554 -8.124 1.00 83.62 189 LYS A O 1
ATOM 1551 N N . TRP A 1 190 ? 12.428 -3.713 -8.025 1.00 78.88 190 TRP A N 1
ATOM 1552 C CA . TRP A 1 190 ? 12.675 -2.276 -7.877 1.00 78.88 190 TRP A CA 1
ATOM 1553 C C . TRP A 1 190 ? 12.125 -1.501 -9.068 1.00 78.88 190 TRP A C 1
ATOM 1555 O O . TRP A 1 190 ? 11.346 -0.568 -8.890 1.00 78.88 190 TRP A O 1
ATOM 1565 N N . MET A 1 191 ? 12.448 -1.944 -10.285 1.00 79.44 191 MET A N 1
ATOM 1566 C CA . MET A 1 191 ? 11.962 -1.323 -11.514 1.00 79.44 191 MET A CA 1
ATOM 1567 C C . MET A 1 191 ? 10.433 -1.288 -11.570 1.00 79.44 191 MET A C 1
ATOM 1569 O O . MET A 1 191 ? 9.851 -0.260 -11.914 1.00 79.44 191 MET A O 1
ATOM 1573 N N . PHE A 1 192 ? 9.766 -2.383 -11.195 1.00 86.31 192 PHE A N 1
ATOM 1574 C CA . PHE A 1 192 ? 8.307 -2.424 -11.161 1.00 86.31 192 PHE A CA 1
ATOM 1575 C C . PHE A 1 192 ? 7.740 -1.382 -10.197 1.00 86.31 192 PHE A C 1
ATOM 1577 O O . PHE A 1 192 ? 6.856 -0.617 -10.577 1.00 86.31 192 PHE A O 1
ATOM 1584 N N . VAL A 1 193 ? 8.275 -1.321 -8.977 1.00 79.44 193 VAL A N 1
ATOM 158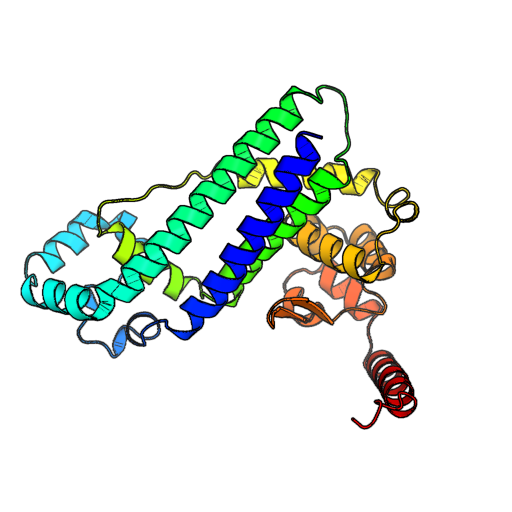5 C CA . VAL A 1 193 ? 7.837 -0.361 -7.962 1.00 79.44 193 VAL A CA 1
ATOM 1586 C C . VAL A 1 193 ? 8.080 1.081 -8.418 1.00 79.44 193 VAL A C 1
ATOM 1588 O O . VAL A 1 193 ? 7.179 1.912 -8.324 1.00 79.44 193 VAL A O 1
ATOM 1591 N N . PHE A 1 194 ? 9.244 1.386 -8.994 1.00 77.00 194 PHE A N 1
ATOM 1592 C CA . PHE A 1 194 ? 9.563 2.731 -9.487 1.00 77.00 194 PHE A CA 1
ATOM 1593 C C . PHE A 1 194 ? 8.646 3.185 -10.624 1.00 77.00 194 PHE A C 1
ATOM 1595 O O . PHE A 1 194 ? 8.266 4.355 -10.685 1.00 77.00 194 PHE A O 1
ATOM 1602 N N . LEU A 1 195 ? 8.227 2.266 -11.496 1.00 75.31 195 LEU A N 1
ATOM 1603 C CA . LEU A 1 195 ? 7.268 2.575 -12.555 1.00 75.31 195 LEU A CA 1
ATOM 1604 C C . LEU A 1 195 ? 5.903 3.010 -12.013 1.00 75.31 195 LEU A C 1
ATOM 1606 O O . LEU A 1 195 ? 5.248 3.832 -12.653 1.00 75.31 195 LEU A O 1
ATOM 1610 N N . LEU A 1 196 ? 5.481 2.538 -10.836 1.00 75.06 196 LEU A N 1
ATOM 1611 C CA . LEU A 1 196 ? 4.223 2.975 -10.211 1.00 75.06 196 LEU A CA 1
ATOM 1612 C C . LEU A 1 196 ? 4.259 4.458 -9.835 1.00 75.06 196 LEU A C 1
ATOM 1614 O O . LEU A 1 196 ? 3.260 5.158 -9.990 1.00 75.06 196 LEU A O 1
ATOM 1618 N N . PHE A 1 197 ? 5.436 4.960 -9.462 1.00 68.69 197 PHE A N 1
ATOM 1619 C CA . PHE A 1 197 ? 5.703 6.385 -9.282 1.00 68.69 197 PHE A CA 1
ATOM 1620 C C . PHE A 1 197 ? 5.922 7.121 -10.619 1.00 68.69 197 PHE A C 1
ATOM 1622 O O . PHE A 1 197 ? 6.249 8.300 -10.643 1.00 68.69 197 PHE A O 1
ATOM 1629 N N . LYS A 1 198 ? 5.763 6.473 -11.777 1.00 71.75 198 LYS A N 1
ATOM 1630 C CA . LYS A 1 198 ? 5.883 7.109 -13.100 1.00 71.75 198 LYS A CA 1
ATOM 1631 C C . LYS A 1 198 ? 4.800 6.645 -14.070 1.00 71.75 198 LYS A C 1
ATOM 1633 O O . LYS A 1 198 ? 5.099 6.112 -15.144 1.00 71.75 198 LYS A O 1
ATOM 1638 N N . PRO A 1 199 ? 3.519 6.948 -13.782 1.00 78.06 199 PRO A N 1
ATOM 1639 C CA . PRO A 1 199 ? 2.414 6.533 -14.638 1.00 78.06 199 PRO A CA 1
ATOM 1640 C C . PRO A 1 199 ? 2.512 7.091 -16.063 1.00 78.06 199 PRO A C 1
ATOM 1642 O O . PRO A 1 199 ? 2.011 6.456 -16.986 1.00 78.06 199 PRO A O 1
ATOM 1645 N N . ALA A 1 200 ? 3.168 8.237 -16.276 1.00 75.88 200 ALA A N 1
ATOM 1646 C CA . ALA A 1 200 ? 3.395 8.784 -17.614 1.00 75.88 200 ALA A CA 1
ATOM 1647 C C . ALA A 1 200 ? 4.187 7.814 -18.510 1.00 75.88 200 ALA A C 1
ATOM 1649 O O . ALA A 1 200 ? 3.747 7.528 -19.621 1.00 75.88 200 ALA A O 1
ATOM 1650 N N . ILE A 1 201 ? 5.277 7.223 -18.001 1.00 74.44 201 ILE A N 1
ATOM 1651 C CA . ILE A 1 201 ? 6.114 6.270 -18.753 1.00 74.44 201 ILE A CA 1
ATOM 1652 C C . ILE A 1 201 ? 5.276 5.068 -19.199 1.00 74.44 201 ILE A C 1
ATOM 1654 O O . ILE A 1 201 ? 5.272 4.697 -20.373 1.00 74.44 201 ILE A O 1
ATOM 1658 N N . MET A 1 202 ? 4.489 4.514 -18.275 1.00 83.44 202 MET A N 1
ATOM 1659 C CA . MET A 1 202 ? 3.633 3.357 -18.539 1.00 83.44 202 MET A CA 1
ATOM 1660 C C . MET A 1 202 ? 2.470 3.677 -19.498 1.00 83.44 202 MET A C 1
ATOM 1662 O O . MET A 1 202 ? 1.992 2.793 -20.215 1.00 83.44 202 MET A O 1
ATOM 1666 N N . LYS A 1 203 ? 1.999 4.932 -19.537 1.00 89.25 203 LYS A N 1
ATOM 1667 C CA . LYS A 1 203 ? 0.880 5.366 -20.391 1.00 89.25 203 LYS A CA 1
ATOM 1668 C C . LYS A 1 203 ? 1.319 5.754 -21.801 1.00 89.25 203 LYS A C 1
ATOM 1670 O O . LYS A 1 203 ? 0.680 5.312 -22.757 1.00 89.25 203 LYS A O 1
ATOM 1675 N N . THR A 1 204 ? 2.357 6.579 -21.941 1.00 86.44 204 THR A N 1
ATOM 1676 C CA . THR A 1 204 ? 2.655 7.296 -23.194 1.00 86.44 204 THR A CA 1
ATOM 1677 C C . THR A 1 204 ? 4.012 6.954 -23.809 1.00 86.44 204 THR A C 1
ATOM 1679 O O . THR A 1 204 ? 4.158 7.042 -25.028 1.00 86.44 204 THR A O 1
ATOM 1682 N N . GLU A 1 205 ? 5.002 6.512 -23.031 1.00 84.19 205 GLU A N 1
ATOM 1683 C CA . GLU A 1 205 ? 6.382 6.385 -23.516 1.00 84.19 205 GLU A CA 1
ATOM 1684 C C . GLU A 1 205 ? 6.720 4.989 -24.073 1.00 84.19 205 GLU A C 1
ATOM 1686 O O . GLU A 1 205 ? 7.523 4.236 -23.519 1.00 84.19 205 GLU A O 1
ATOM 1691 N N . ALA A 1 206 ? 6.143 4.641 -25.226 1.00 88.12 206 ALA A N 1
ATOM 1692 C CA . ALA A 1 206 ? 6.237 3.299 -25.821 1.00 88.12 206 ALA A CA 1
ATOM 1693 C C . ALA A 1 206 ? 7.670 2.767 -26.039 1.00 88.12 206 ALA A C 1
ATOM 1695 O O . ALA A 1 206 ? 7.937 1.595 -25.771 1.00 88.12 206 ALA A O 1
ATOM 1696 N N . VAL A 1 207 ? 8.598 3.601 -26.525 1.00 83.88 207 VAL A N 1
ATOM 1697 C CA . VAL A 1 207 ? 9.989 3.180 -26.792 1.00 83.88 207 VAL A CA 1
ATOM 1698 C C . VAL A 1 207 ? 10.715 2.845 -25.491 1.00 83.88 207 VAL A C 1
ATOM 1700 O O . VAL A 1 207 ? 11.353 1.798 -25.389 1.00 83.88 207 VAL A O 1
ATOM 1703 N N . LYS A 1 208 ? 10.572 3.715 -24.487 1.00 78.25 208 LYS A N 1
ATOM 1704 C CA . LYS A 1 208 ? 11.186 3.545 -23.168 1.00 78.25 208 LYS A CA 1
ATOM 1705 C C . LYS A 1 208 ? 10.651 2.290 -22.493 1.00 78.25 208 LYS A C 1
ATOM 1707 O O . LYS A 1 208 ? 11.417 1.417 -22.102 1.00 78.25 208 LYS A O 1
ATOM 1712 N N . MET A 1 209 ? 9.331 2.145 -22.481 1.00 87.88 209 MET A N 1
ATOM 1713 C CA . MET A 1 209 ? 8.667 1.007 -21.865 1.00 87.88 209 MET A CA 1
ATOM 1714 C C . MET A 1 209 ? 9.030 -0.328 -22.531 1.00 87.88 209 MET A C 1
ATOM 1716 O O . MET A 1 209 ? 9.229 -1.320 -21.837 1.00 87.88 209 MET A O 1
ATOM 1720 N N . ARG A 1 210 ? 9.205 -0.363 -23.862 1.00 85.44 210 ARG A N 1
ATOM 1721 C CA . ARG A 1 210 ? 9.689 -1.560 -24.571 1.00 85.44 210 ARG A CA 1
ATOM 1722 C C . ARG A 1 210 ? 11.073 -1.990 -24.095 1.00 85.44 210 ARG A C 1
ATOM 1724 O O . ARG A 1 210 ? 11.263 -3.175 -23.842 1.00 85.44 210 ARG A O 1
ATOM 1731 N N . LYS A 1 211 ? 12.006 -1.042 -23.961 1.00 79.06 211 LYS A N 1
ATOM 1732 C CA . LYS A 1 211 ? 13.357 -1.319 -23.458 1.00 79.06 211 LYS A CA 1
ATOM 1733 C C . LYS A 1 211 ? 13.315 -1.840 -22.019 1.00 79.06 211 LYS A C 1
ATOM 1735 O O . LYS A 1 211 ? 13.915 -2.862 -21.728 1.00 79.06 211 LYS A O 1
ATOM 1740 N N . ILE A 1 212 ? 12.525 -1.207 -21.151 1.00 80.19 212 ILE A N 1
ATOM 1741 C CA . ILE A 1 212 ? 12.363 -1.647 -19.757 1.00 80.19 212 ILE A CA 1
ATOM 1742 C C . ILE A 1 212 ? 11.823 -3.082 -19.678 1.00 80.19 212 ILE A C 1
ATOM 1744 O O . ILE A 1 212 ? 12.371 -3.911 -18.958 1.00 80.19 212 ILE A O 1
ATOM 1748 N N . VAL A 1 213 ? 10.766 -3.404 -20.430 1.00 85.44 213 VAL A N 1
ATOM 1749 C CA . VAL A 1 213 ? 10.241 -4.779 -20.476 1.00 85.44 213 VAL A CA 1
ATOM 1750 C C . VAL A 1 213 ? 11.300 -5.750 -20.973 1.00 85.44 213 VAL A C 1
ATOM 1752 O O . VAL A 1 213 ? 11.429 -6.845 -20.440 1.00 85.44 213 VAL A O 1
ATOM 1755 N N . GLU A 1 214 ? 12.051 -5.360 -21.993 1.00 82.25 214 GLU A N 1
ATOM 1756 C CA . GLU A 1 214 ? 13.077 -6.197 -22.590 1.00 82.25 214 GLU A CA 1
ATOM 1757 C C . GLU A 1 214 ? 14.238 -6.516 -21.642 1.00 82.25 214 GLU A C 1
ATOM 1759 O O . GLU A 1 214 ? 14.705 -7.658 -21.649 1.00 82.25 214 GLU A O 1
ATOM 1764 N N . ASP A 1 215 ? 14.645 -5.543 -20.830 1.00 75.44 215 ASP A N 1
ATOM 1765 C CA . ASP A 1 215 ? 15.790 -5.647 -19.926 1.00 75.44 215 ASP A CA 1
ATOM 1766 C C . ASP A 1 215 ? 15.416 -6.330 -18.595 1.00 75.44 215 ASP A C 1
ATOM 1768 O O . ASP A 1 215 ? 16.188 -7.142 -18.078 1.00 75.44 215 ASP A O 1
ATOM 1772 N N . PHE A 1 216 ? 14.219 -6.053 -18.059 1.00 78.56 216 PHE A N 1
ATOM 1773 C CA . PHE A 1 216 ? 13.828 -6.465 -16.701 1.00 78.56 216 PHE A CA 1
ATOM 1774 C C . PHE A 1 216 ? 12.734 -7.539 -16.660 1.00 78.56 216 PHE A C 1
ATOM 1776 O O . PHE A 1 216 ? 12.819 -8.467 -15.865 1.00 78.56 216 PHE A O 1
ATOM 1783 N N . PHE A 1 217 ? 11.721 -7.464 -17.527 1.00 85.38 217 PHE A N 1
ATOM 1784 C CA . PHE A 1 217 ? 10.485 -8.260 -17.384 1.00 85.38 217 PHE A CA 1
ATOM 1785 C C . PHE A 1 217 ? 10.287 -9.319 -18.466 1.00 85.38 217 PHE A C 1
ATOM 1787 O O . PHE A 1 217 ? 9.246 -9.969 -18.541 1.00 85.38 217 PHE A O 1
ATOM 1794 N N . ARG A 1 218 ? 11.284 -9.488 -19.337 1.00 82.69 218 ARG A N 1
ATOM 1795 C CA . ARG A 1 218 ? 11.217 -10.381 -20.492 1.00 82.69 218 ARG A CA 1
ATOM 1796 C C . ARG A 1 218 ? 10.932 -11.823 -20.072 1.00 82.69 218 ARG A C 1
ATOM 1798 O O . ARG A 1 218 ? 10.141 -12.493 -20.735 1.00 82.69 218 ARG A O 1
ATOM 1805 N N . ASP A 1 219 ? 11.600 -12.285 -19.022 1.00 82.31 219 ASP A N 1
ATOM 1806 C CA . ASP A 1 219 ? 11.559 -13.676 -18.554 1.00 82.31 219 ASP A CA 1
ATOM 1807 C C . ASP A 1 219 ? 10.939 -13.806 -17.151 1.00 82.31 219 ASP A C 1
ATOM 1809 O O . ASP A 1 219 ? 10.756 -14.915 -16.668 1.00 82.31 219 ASP A O 1
ATOM 1813 N N . ASP A 1 220 ? 10.583 -12.679 -16.525 1.00 83.56 220 ASP A N 1
ATOM 1814 C CA . ASP A 1 220 ? 9.972 -12.606 -15.197 1.00 83.56 220 ASP A CA 1
ATOM 1815 C C . ASP A 1 220 ? 8.885 -11.515 -15.188 1.00 83.56 220 ASP A C 1
ATOM 1817 O O . ASP A 1 220 ? 9.149 -10.335 -14.952 1.00 83.56 220 ASP A O 1
ATOM 1821 N N . TRP A 1 221 ? 7.653 -11.897 -15.541 1.00 90.06 221 TRP A N 1
ATOM 1822 C CA . TRP A 1 221 ? 6.489 -10.994 -15.574 1.00 90.06 221 TRP A CA 1
ATOM 1823 C C . TRP A 1 221 ? 5.455 -11.285 -14.480 1.00 90.06 221 TRP A C 1
ATOM 1825 O O . TRP A 1 221 ? 4.391 -10.658 -14.447 1.00 90.06 221 TRP A O 1
ATOM 1835 N N . VAL A 1 222 ? 5.752 -12.239 -13.597 1.00 90.56 222 VAL A N 1
ATOM 1836 C CA . VAL A 1 222 ? 4.946 -12.555 -12.416 1.00 90.56 222 VAL A CA 1
ATOM 1837 C C . VAL A 1 222 ? 5.827 -12.332 -11.197 1.00 90.56 222 VAL A C 1
ATOM 1839 O O . VAL A 1 222 ? 6.565 -13.211 -10.770 1.00 90.56 222 VAL A O 1
ATOM 1842 N N . LEU A 1 223 ? 5.752 -11.126 -10.642 1.00 91.25 223 LEU A N 1
ATOM 1843 C CA . LEU A 1 223 ? 6.663 -10.688 -9.591 1.00 91.25 223 LEU A CA 1
ATOM 1844 C C . LEU A 1 223 ? 6.159 -11.116 -8.213 1.00 91.25 223 LEU A C 1
ATOM 1846 O O . LEU A 1 223 ? 5.023 -10.809 -7.849 1.00 91.25 223 LEU A O 1
ATOM 1850 N N . GLN A 1 224 ? 7.025 -11.744 -7.415 1.00 90.31 224 GLN A N 1
ATOM 1851 C CA . GLN A 1 224 ? 6.769 -12.044 -6.003 1.00 90.31 224 GLN A CA 1
ATOM 1852 C C . GLN A 1 224 ? 7.392 -10.967 -5.102 1.00 90.31 224 GLN A C 1
ATOM 1854 O O . GLN A 1 224 ? 8.611 -10.920 -4.911 1.00 90.31 224 GLN A O 1
ATOM 1859 N N . LEU A 1 225 ? 6.556 -10.113 -4.514 1.00 89.56 225 LEU A N 1
ATOM 1860 C CA . LEU A 1 225 ? 6.953 -8.953 -3.702 1.00 89.56 225 LEU A CA 1
ATOM 1861 C C . LEU A 1 225 ? 6.911 -9.232 -2.183 1.00 89.56 225 LEU A C 1
ATOM 1863 O O . LEU A 1 225 ? 6.804 -8.310 -1.376 1.00 89.56 225 LEU A O 1
ATOM 1867 N N . GLY A 1 226 ? 7.005 -10.507 -1.792 1.00 84.62 226 GLY A N 1
ATOM 1868 C CA . GLY A 1 226 ? 6.952 -10.961 -0.395 1.00 84.62 226 GLY A CA 1
ATOM 1869 C C . GLY A 1 226 ? 5.528 -11.206 0.117 1.00 84.62 226 GLY A C 1
ATOM 1870 O O . GLY A 1 226 ? 4.568 -10.833 -0.548 1.00 84.62 226 GLY A O 1
ATOM 1871 N N . LEU A 1 227 ? 5.407 -11.893 1.265 1.00 79.38 227 LEU A N 1
ATOM 1872 C CA . LEU A 1 227 ? 4.170 -12.106 2.052 1.00 79.38 227 LEU A CA 1
ATOM 1873 C C . LEU A 1 227 ? 2.884 -12.366 1.227 1.00 79.38 227 LEU A C 1
ATOM 1875 O O . LEU A 1 227 ? 1.803 -11.881 1.550 1.00 79.38 227 LEU A O 1
ATOM 1879 N N . GLY A 1 228 ? 2.994 -13.138 0.141 1.00 76.88 228 GLY A N 1
ATOM 1880 C CA . GLY A 1 228 ? 1.864 -13.496 -0.726 1.00 76.88 228 GLY A CA 1
ATOM 1881 C C . GLY A 1 228 ? 1.448 -12.440 -1.761 1.00 76.88 228 GLY A C 1
ATOM 1882 O O . GLY A 1 228 ? 0.518 -12.689 -2.530 1.00 76.88 228 GLY A O 1
ATOM 1883 N N . LEU A 1 229 ? 2.128 -11.290 -1.844 1.00 86.12 229 LEU A N 1
ATOM 1884 C CA . LEU A 1 229 ? 1.909 -10.300 -2.898 1.00 86.12 229 LEU A CA 1
ATOM 1885 C C . LEU A 1 229 ? 2.562 -10.757 -4.210 1.00 86.12 229 LEU A C 1
ATOM 1887 O O . LEU A 1 229 ? 3.732 -10.481 -4.480 1.00 86.12 229 LEU A O 1
ATOM 1891 N N . ASN A 1 230 ? 1.768 -11.428 -5.043 1.00 91.00 230 ASN A N 1
ATOM 1892 C CA . ASN A 1 230 ? 2.134 -11.777 -6.412 1.00 91.00 230 ASN A CA 1
ATOM 1893 C C . ASN A 1 230 ? 1.477 -10.805 -7.395 1.00 91.00 230 ASN A C 1
ATOM 1895 O O . ASN A 1 230 ? 0.266 -10.573 -7.335 1.00 91.00 230 ASN A O 1
ATOM 1899 N N . VAL A 1 231 ? 2.269 -10.249 -8.311 1.00 91.81 231 VAL A N 1
ATOM 1900 C CA . VAL A 1 231 ? 1.801 -9.294 -9.317 1.00 91.81 231 VAL A CA 1
ATOM 1901 C C . VAL A 1 231 ? 2.040 -9.851 -10.712 1.00 91.81 231 VAL A C 1
ATOM 1903 O O . VAL A 1 231 ? 3.174 -9.915 -11.178 1.00 91.81 231 VAL A O 1
ATOM 1906 N N . ASN A 1 232 ? 0.955 -10.197 -11.405 1.00 91.94 232 ASN A N 1
ATOM 1907 C CA . ASN A 1 232 ? 0.989 -10.448 -12.841 1.00 91.94 232 ASN A CA 1
ATOM 1908 C C . ASN A 1 232 ? 1.006 -9.105 -13.583 1.00 91.94 232 ASN A C 1
ATOM 1910 O O . ASN A 1 232 ? 0.030 -8.350 -13.548 1.00 91.94 232 ASN A O 1
ATOM 1914 N N . LEU A 1 233 ? 2.114 -8.799 -14.259 1.00 93.12 233 LEU A N 1
ATOM 1915 C CA . LEU A 1 233 ? 2.286 -7.519 -14.944 1.00 93.12 233 LEU A CA 1
ATOM 1916 C C . LEU A 1 233 ? 1.301 -7.320 -16.100 1.00 93.12 233 LEU A C 1
ATOM 1918 O O . LEU A 1 233 ? 0.912 -6.187 -16.366 1.00 93.12 233 LEU A O 1
ATOM 1922 N N . ILE A 1 234 ? 0.847 -8.394 -16.755 1.00 91.75 234 ILE A N 1
ATOM 1923 C CA . ILE A 1 234 ? -0.149 -8.304 -17.836 1.00 91.75 234 ILE A CA 1
ATOM 1924 C C . ILE A 1 234 ? -1.470 -7.751 -17.290 1.00 91.75 234 ILE A C 1
ATOM 1926 O O . ILE A 1 234 ? -2.061 -6.849 -17.882 1.00 91.75 234 ILE A O 1
ATOM 1930 N N . GLU A 1 235 ? -1.898 -8.255 -16.133 1.00 90.88 235 GLU A N 1
ATOM 1931 C CA . GLU A 1 235 ? -3.114 -7.803 -15.455 1.00 90.88 235 GLU A CA 1
ATOM 1932 C C . GLU A 1 235 ? -2.928 -6.401 -14.868 1.00 90.88 235 GLU A C 1
ATOM 1934 O O . GLU A 1 235 ? -3.730 -5.504 -15.132 1.00 90.88 235 GLU A O 1
ATOM 1939 N N . LYS A 1 236 ? -1.840 -6.165 -14.117 1.00 91.69 236 LYS A N 1
ATOM 1940 C CA . LYS A 1 236 ? -1.603 -4.867 -13.459 1.00 91.69 236 LYS A CA 1
ATOM 1941 C C . LYS A 1 236 ? -1.435 -3.731 -14.472 1.00 91.69 236 LYS A C 1
ATOM 1943 O O . LYS A 1 236 ? -1.801 -2.596 -14.169 1.00 91.69 236 LYS A O 1
ATOM 1948 N N . TRP A 1 237 ? -0.915 -4.005 -15.670 1.00 94.56 237 TRP A N 1
ATOM 1949 C CA . TRP A 1 237 ? -0.699 -2.993 -16.707 1.00 94.56 237 TRP A CA 1
ATOM 1950 C C . TRP A 1 237 ? -1.822 -2.860 -17.735 1.00 94.56 237 TRP A C 1
ATOM 1952 O O . TRP A 1 237 ? -1.675 -2.089 -18.682 1.00 94.56 237 TRP A O 1
ATOM 1962 N N . GLN A 1 238 ? -2.971 -3.509 -17.535 1.00 91.56 238 GLN A N 1
ATOM 1963 C CA . GLN A 1 238 ? -4.095 -3.467 -18.479 1.00 91.56 238 GLN A CA 1
ATOM 1964 C C . GLN A 1 238 ? -4.557 -2.042 -18.857 1.00 91.56 238 GLN A C 1
ATOM 1966 O O . GLN A 1 238 ? -4.984 -1.799 -19.983 1.00 91.56 238 GLN A O 1
ATOM 1971 N N . HIS A 1 239 ? -4.434 -1.075 -17.940 1.00 90.19 239 HIS A N 1
ATOM 1972 C CA . HIS A 1 239 ? -4.832 0.324 -18.157 1.00 90.19 239 HIS A CA 1
ATOM 1973 C C . HIS A 1 239 ? -3.687 1.229 -18.644 1.00 90.19 239 HIS A C 1
ATOM 1975 O O . HIS A 1 239 ? -3.874 2.431 -18.845 1.00 90.19 239 HIS A O 1
ATOM 1981 N N . TYR A 1 240 ? -2.493 0.673 -18.840 1.00 92.25 240 TYR A N 1
ATOM 1982 C CA . TYR A 1 240 ? -1.293 1.398 -19.233 1.00 92.25 240 TYR A CA 1
ATOM 1983 C C . TYR A 1 240 ? -0.889 1.005 -20.653 1.00 92.25 240 TYR A C 1
ATOM 1985 O O . TYR A 1 240 ? -0.176 0.030 -20.867 1.00 92.25 240 TYR A O 1
ATOM 1993 N N . ARG A 1 241 ? -1.350 1.773 -21.648 1.00 93.19 241 ARG A N 1
ATOM 1994 C CA . ARG A 1 241 ? -1.214 1.422 -23.074 1.00 93.19 241 ARG A CA 1
ATOM 1995 C C . ARG A 1 241 ? 0.222 1.085 -23.491 1.00 93.19 241 ARG A C 1
ATOM 1997 O O . ARG A 1 241 ? 0.427 0.068 -24.157 1.00 93.19 241 ARG A O 1
ATOM 2004 N N . ALA A 1 242 ? 1.202 1.920 -23.139 1.00 91.94 242 ALA A N 1
ATOM 2005 C CA . ALA A 1 242 ? 2.599 1.685 -23.508 1.00 91.94 242 ALA A CA 1
ATOM 2006 C C . ALA A 1 242 ? 3.167 0.430 -22.821 1.00 91.94 242 ALA A C 1
ATOM 2008 O O . ALA A 1 242 ? 3.837 -0.367 -23.479 1.00 91.94 242 ALA A O 1
ATOM 2009 N N . ALA A 1 243 ? 2.847 0.214 -21.543 1.00 92.75 243 ALA A N 1
ATOM 2010 C CA . ALA A 1 243 ? 3.289 -0.949 -20.771 1.00 92.75 243 ALA A CA 1
ATOM 2011 C C . ALA A 1 243 ? 2.652 -2.259 -21.243 1.00 92.75 243 ALA A C 1
ATOM 2013 O O . ALA A 1 243 ? 3.366 -3.230 -21.492 1.00 92.75 243 ALA A O 1
ATOM 2014 N N . LEU A 1 244 ? 1.337 -2.263 -21.476 1.00 94.50 244 LEU A N 1
ATOM 2015 C CA . LEU A 1 244 ? 0.620 -3.422 -21.998 1.00 94.50 244 LEU A CA 1
ATOM 2016 C C . LEU A 1 244 ? 1.150 -3.828 -23.376 1.00 94.50 244 LEU A C 1
ATOM 2018 O O . LEU A 1 244 ? 1.432 -5.000 -23.613 1.00 94.50 244 LEU A O 1
ATOM 2022 N N . THR A 1 245 ? 1.340 -2.857 -24.275 1.00 93.44 245 THR A N 1
ATOM 2023 C CA . THR A 1 245 ? 1.883 -3.121 -25.618 1.00 93.44 245 THR A CA 1
ATOM 2024 C C . THR A 1 245 ? 3.305 -3.679 -25.536 1.00 93.44 245 THR A C 1
ATOM 2026 O O . THR A 1 245 ? 3.652 -4.610 -26.259 1.00 93.44 245 THR A O 1
ATOM 2029 N N . ALA A 1 246 ? 4.138 -3.132 -24.645 1.00 92.94 246 ALA A N 1
ATOM 2030 C CA . ALA A 1 246 ? 5.503 -3.604 -24.454 1.00 92.94 246 ALA A CA 1
ATOM 2031 C C . ALA A 1 246 ? 5.539 -5.055 -23.952 1.00 92.94 246 ALA A C 1
ATOM 2033 O O . ALA A 1 246 ? 6.240 -5.877 -24.543 1.00 92.94 246 ALA A O 1
ATOM 2034 N N . ILE A 1 247 ? 4.759 -5.395 -22.922 1.00 92.19 247 ILE A N 1
ATOM 2035 C CA . ILE A 1 247 ? 4.807 -6.734 -22.322 1.00 92.19 247 ILE A CA 1
ATOM 2036 C C . ILE A 1 247 ? 4.173 -7.809 -23.199 1.00 92.19 247 ILE A C 1
ATOM 2038 O O . ILE A 1 247 ? 4.772 -8.862 -23.399 1.00 92.19 247 ILE A O 1
ATOM 2042 N N . THR A 1 248 ? 3.035 -7.516 -23.827 1.00 91.44 248 THR A N 1
ATOM 2043 C CA . THR A 1 248 ? 2.369 -8.456 -24.747 1.00 91.44 248 THR A CA 1
ATOM 2044 C C . THR A 1 248 ? 3.191 -8.731 -26.005 1.00 91.44 248 THR A C 1
ATOM 2046 O O . THR A 1 248 ? 3.066 -9.797 -26.595 1.00 91.44 248 THR A O 1
ATOM 2049 N N . SER A 1 249 ? 4.090 -7.819 -26.395 1.00 88.06 249 SER A N 1
ATOM 2050 C CA . SER A 1 249 ? 5.022 -8.059 -27.506 1.00 88.06 249 SER A CA 1
ATOM 2051 C C . SER A 1 249 ? 6.168 -9.024 -27.173 1.00 88.06 249 SER A C 1
ATOM 2053 O O . SER A 1 249 ? 6.842 -9.507 -28.081 1.00 88.06 249 SER A O 1
ATOM 2055 N N . LYS A 1 250 ? 6.425 -9.282 -25.884 1.00 82.75 250 LYS A N 1
ATOM 2056 C CA . LYS A 1 250 ? 7.555 -10.099 -25.403 1.00 82.75 250 LYS A CA 1
ATOM 2057 C C . LYS A 1 250 ? 7.116 -11.376 -24.683 1.00 82.75 250 LYS A C 1
ATOM 2059 O O . LYS A 1 250 ? 7.919 -12.304 -24.574 1.00 82.75 250 LYS A O 1
ATOM 2064 N N . VAL A 1 251 ? 5.876 -11.416 -24.196 1.00 82.06 251 VAL A N 1
ATOM 2065 C CA . VAL A 1 251 ? 5.290 -12.545 -23.473 1.00 82.06 251 VAL A CA 1
ATOM 2066 C C . VAL A 1 251 ? 4.188 -13.163 -24.323 1.00 82.06 251 VAL A C 1
ATOM 2068 O O . VAL A 1 251 ? 3.181 -12.522 -24.611 1.00 82.06 251 VAL A O 1
ATOM 2071 N N . ASP A 1 252 ? 4.370 -14.429 -24.687 1.00 81.50 252 ASP A N 1
ATOM 2072 C CA . ASP A 1 252 ? 3.347 -15.237 -25.341 1.00 81.50 252 ASP A CA 1
ATOM 2073 C C . ASP A 1 252 ? 3.120 -16.560 -24.588 1.00 81.50 252 ASP A C 1
ATOM 2075 O O . ASP A 1 252 ? 3.901 -16.974 -23.724 1.00 81.50 252 ASP A O 1
ATOM 2079 N N . VAL A 1 253 ? 2.018 -17.240 -24.917 1.00 82.56 253 VAL A N 1
ATOM 2080 C CA . VAL A 1 253 ? 1.622 -18.505 -24.273 1.00 82.56 253 VAL A CA 1
ATOM 2081 C C . VAL A 1 253 ? 2.668 -19.603 -24.486 1.00 82.56 253 VAL A C 1
ATOM 2083 O O . VAL A 1 253 ? 2.844 -20.465 -23.626 1.00 82.56 253 VAL A O 1
ATOM 2086 N N . LYS A 1 254 ? 3.374 -19.593 -25.621 1.00 85.38 254 LYS A N 1
ATOM 2087 C CA . LYS A 1 254 ? 4.392 -20.599 -25.938 1.00 85.38 254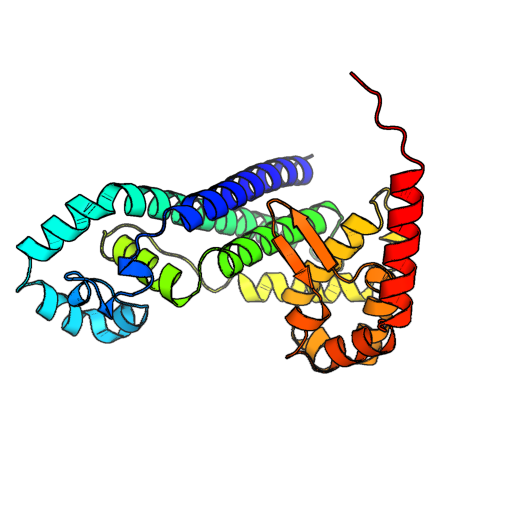 LYS A CA 1
ATOM 2088 C C . LYS A 1 254 ? 5.597 -20.437 -25.014 1.00 85.38 254 LYS A C 1
ATOM 2090 O O . LYS A 1 254 ? 6.059 -21.418 -24.438 1.00 85.38 254 LYS A O 1
ATOM 2095 N N . LYS A 1 255 ? 6.050 -19.203 -24.822 1.00 82.88 255 LYS A N 1
ATOM 2096 C CA . LYS A 1 255 ? 7.132 -18.837 -23.918 1.00 82.88 255 LYS A CA 1
ATOM 2097 C C . LYS A 1 255 ? 6.775 -19.129 -22.464 1.00 82.88 255 LYS A C 1
ATOM 2099 O O . LYS A 1 255 ? 7.593 -19.702 -21.754 1.00 82.88 255 LYS A O 1
ATOM 2104 N N . ALA A 1 256 ? 5.551 -18.809 -22.042 1.00 83.00 256 ALA A N 1
ATOM 2105 C CA . ALA A 1 256 ? 5.064 -19.138 -20.703 1.00 83.00 256 ALA A CA 1
ATOM 2106 C C . ALA A 1 256 ? 5.106 -20.650 -20.430 1.00 83.00 256 ALA A C 1
ATOM 2108 O O . ALA A 1 256 ? 5.615 -21.081 -19.398 1.00 83.00 256 ALA A O 1
ATOM 2109 N N . LYS A 1 257 ? 4.630 -21.465 -21.383 1.00 87.06 257 LYS A N 1
ATOM 2110 C CA . LYS A 1 257 ? 4.697 -22.931 -21.285 1.00 87.06 257 LYS A CA 1
ATOM 2111 C C . LYS A 1 257 ? 6.134 -23.445 -21.242 1.00 87.06 257 LYS A C 1
ATOM 2113 O O . LYS A 1 257 ? 6.414 -24.352 -20.466 1.00 87.06 257 LYS A O 1
ATOM 2118 N N . GLN A 1 258 ? 7.024 -22.871 -22.051 1.00 88.00 258 GLN A N 1
ATOM 2119 C CA . GLN A 1 258 ? 8.431 -23.263 -22.066 1.00 88.00 258 GLN A CA 1
ATOM 2120 C C . GLN A 1 258 ? 9.106 -22.979 -20.720 1.00 88.00 258 GLN A C 1
ATOM 2122 O O . GLN A 1 258 ? 9.696 -23.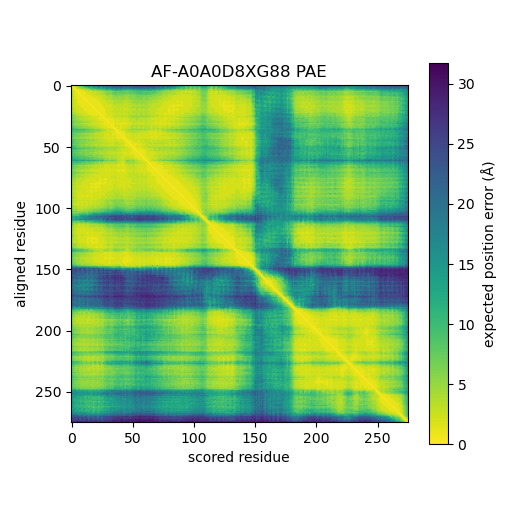884 -20.146 1.00 88.00 258 GLN A O 1
ATOM 2127 N N . LEU A 1 259 ? 8.943 -21.770 -20.175 1.00 84.69 259 LEU A N 1
ATOM 2128 C CA . LEU A 1 259 ? 9.509 -21.410 -18.871 1.00 84.69 259 LEU A CA 1
ATOM 2129 C C . LEU A 1 259 ? 8.957 -22.290 -17.743 1.00 84.69 259 LEU A C 1
ATOM 2131 O O . LEU A 1 259 ? 9.716 -22.752 -16.896 1.00 84.69 259 LEU A O 1
ATOM 2135 N N . ALA A 1 260 ? 7.653 -22.582 -17.752 1.00 86.00 260 ALA A N 1
ATOM 2136 C CA . ALA A 1 260 ? 7.053 -23.492 -16.779 1.00 86.00 260 ALA A CA 1
ATOM 2137 C C . ALA A 1 260 ? 7.659 -24.904 -16.855 1.00 86.00 260 ALA A C 1
ATOM 2139 O O . ALA A 1 260 ? 7.948 -25.502 -15.820 1.00 86.00 260 ALA A O 1
ATOM 2140 N N . LEU A 1 261 ? 7.887 -25.419 -18.068 1.00 89.00 261 LEU A N 1
ATOM 2141 C CA . LEU A 1 261 ? 8.535 -26.712 -18.281 1.00 89.00 261 LEU A CA 1
ATOM 2142 C C . LEU A 1 261 ? 9.993 -26.700 -17.800 1.00 89.00 261 LEU A C 1
ATOM 2144 O O . LEU A 1 261 ? 10.422 -27.633 -17.128 1.00 89.00 261 LEU A O 1
ATOM 2148 N N . ASP A 1 262 ? 10.743 -25.638 -18.094 1.00 86.62 262 ASP A N 1
ATOM 2149 C CA . ASP A 1 262 ? 12.140 -25.498 -17.674 1.00 86.62 262 ASP A CA 1
ATOM 2150 C C . ASP A 1 262 ? 12.261 -25.455 -16.139 1.00 86.62 262 ASP A C 1
ATOM 2152 O O . ASP A 1 262 ? 13.112 -26.137 -15.553 1.00 86.62 262 ASP A O 1
ATOM 2156 N N . HIS A 1 263 ? 11.369 -24.721 -15.465 1.00 85.12 263 HIS A N 1
ATOM 2157 C CA . HIS A 1 263 ? 11.290 -24.702 -14.004 1.00 85.12 263 HIS A CA 1
ATOM 2158 C C . HIS A 1 263 ? 10.879 -26.060 -13.428 1.00 85.12 263 HIS A C 1
ATOM 2160 O O . HIS A 1 263 ? 11.523 -26.529 -12.492 1.00 85.12 263 HIS A O 1
ATOM 2166 N N . TYR A 1 264 ? 9.873 -26.726 -14.004 1.00 87.81 264 TYR A N 1
ATOM 2167 C CA . TYR A 1 264 ? 9.458 -28.068 -13.584 1.00 87.81 264 TYR A CA 1
ATOM 2168 C C . TYR A 1 264 ? 10.610 -29.076 -13.682 1.00 87.81 264 TYR A C 1
ATOM 2170 O O . TYR A 1 264 ? 10.917 -29.756 -12.708 1.00 87.81 264 TYR A O 1
ATOM 2178 N N . ASN A 1 265 ? 11.315 -29.105 -14.814 1.00 88.38 265 ASN A N 1
ATOM 2179 C CA . ASN A 1 265 ? 12.465 -29.988 -15.024 1.00 88.38 265 ASN A CA 1
ATOM 2180 C C . ASN A 1 265 ? 13.612 -29.692 -14.048 1.00 88.38 265 ASN A C 1
ATOM 2182 O O . ASN A 1 265 ? 14.392 -30.579 -13.707 1.00 88.38 265 ASN A O 1
ATOM 2186 N N . THR A 1 266 ? 13.759 -28.433 -13.630 1.00 86.94 266 THR A N 1
ATOM 2187 C CA . THR A 1 266 ? 14.737 -28.050 -12.607 1.00 86.94 266 THR A CA 1
ATOM 2188 C C . THR A 1 266 ? 14.317 -28.584 -11.241 1.00 86.94 266 THR A C 1
ATOM 2190 O O . THR A 1 266 ? 15.141 -29.180 -10.557 1.00 86.94 266 THR A O 1
ATOM 2193 N N . LEU A 1 267 ? 13.040 -28.433 -10.873 1.00 85.38 267 LEU A N 1
ATOM 2194 C CA . LEU A 1 267 ? 12.485 -28.963 -9.625 1.00 85.38 267 LEU A CA 1
ATOM 2195 C C . LEU A 1 267 ? 12.576 -30.491 -9.553 1.00 85.38 267 LEU A C 1
ATOM 2197 O O . LEU A 1 267 ? 12.934 -31.022 -8.510 1.00 85.38 267 LEU A O 1
ATOM 2201 N N . GLU A 1 268 ? 12.319 -31.198 -10.653 1.00 85.69 268 GLU A N 1
ATOM 2202 C CA . GLU A 1 268 ? 12.426 -32.662 -10.722 1.00 85.69 268 GLU A CA 1
ATOM 2203 C C . GLU A 1 268 ? 13.856 -33.160 -10.447 1.00 85.69 268 GLU A C 1
ATOM 2205 O O . GLU A 1 268 ? 14.057 -34.227 -9.873 1.00 85.69 268 GLU A O 1
ATOM 2210 N N . LYS A 1 269 ? 14.864 -32.360 -10.812 1.00 85.06 269 LYS A N 1
ATOM 2211 C CA . LYS A 1 269 ? 16.282 -32.655 -10.552 1.00 85.06 269 LYS A CA 1
ATOM 2212 C C . LYS A 1 269 ? 16.729 -32.281 -9.140 1.00 85.06 269 LYS A C 1
ATOM 2214 O O . LYS A 1 269 ? 17.825 -32.673 -8.740 1.00 85.06 269 LYS A O 1
ATOM 2219 N N . LEU A 1 270 ? 15.930 -31.517 -8.393 1.00 81.81 270 LEU A N 1
ATOM 2220 C CA . LEU A 1 270 ? 16.227 -31.205 -7.001 1.00 81.81 270 LEU A CA 1
ATOM 2221 C C . LEU A 1 270 ? 15.878 -32.420 -6.140 1.00 81.81 270 LEU A C 1
ATOM 2223 O O . LEU A 1 270 ? 14.731 -32.635 -5.758 1.00 81.81 270 LEU A O 1
ATOM 2227 N N . THR A 1 271 ? 16.888 -33.200 -5.771 1.00 73.25 271 THR A N 1
ATOM 2228 C CA . THR A 1 271 ? 16.772 -34.116 -4.636 1.00 73.25 271 THR A CA 1
ATOM 2229 C C . THR A 1 271 ? 16.645 -33.293 -3.362 1.00 73.25 271 THR A C 1
ATOM 2231 O O . THR A 1 271 ? 17.636 -32.771 -2.849 1.00 73.25 271 THR A O 1
ATOM 2234 N N . ILE A 1 272 ? 15.419 -33.167 -2.856 1.00 70.69 272 ILE A N 1
ATOM 2235 C CA . ILE A 1 272 ? 15.181 -32.691 -1.494 1.00 70.69 272 ILE A CA 1
ATOM 2236 C C . ILE A 1 272 ? 15.860 -33.709 -0.565 1.00 70.69 272 ILE A C 1
ATOM 2238 O O . ILE A 1 272 ? 15.565 -34.903 -0.689 1.00 70.69 272 ILE A O 1
ATOM 2242 N N . PRO A 1 273 ? 16.773 -33.292 0.332 1.00 62.25 273 PRO A N 1
ATOM 2243 C CA . PRO A 1 273 ? 17.312 -34.192 1.339 1.00 62.25 273 PRO A CA 1
ATOM 2244 C C . PRO A 1 273 ? 16.137 -34.778 2.123 1.00 62.25 273 PRO A C 1
ATOM 2246 O O . PRO A 1 273 ? 15.376 -34.031 2.738 1.00 62.25 273 PRO A O 1
ATOM 2249 N N . GLN A 1 274 ? 15.950 -36.095 2.053 1.00 54.69 274 GLN A N 1
ATOM 2250 C CA . GLN A 1 274 ? 15.011 -36.771 2.939 1.00 54.69 274 GLN A CA 1
ATOM 2251 C C . GLN A 1 274 ? 15.602 -36.680 4.348 1.00 54.69 274 GLN A C 1
ATOM 2253 O O . GLN A 1 274 ? 16.646 -37.278 4.612 1.00 54.69 274 GLN A O 1
ATOM 2258 N N . VAL A 1 275 ? 14.986 -35.850 5.191 1.00 45.38 275 VAL A N 1
ATOM 2259 C CA . VAL A 1 275 ? 15.217 -35.823 6.642 1.00 45.38 275 VAL A CA 1
ATOM 2260 C C . VAL A 1 275 ? 14.350 -36.893 7.282 1.00 45.38 275 VAL A C 1
ATOM 2262 O O . VAL A 1 275 ? 13.160 -36.967 6.898 1.00 45.38 275 VAL A O 1
#

Mean predicted aligned error: 9.57 Å

Sequence (275 aa):
MENEAFLSKAKEEANAIMAEIVRLASFVPQEFINPNSSEFKPLIMGFDYFARAPYYEKLIEGREDLQDDFYNRNGDILSQFSTLFQTLATFLCSLKEYIDQVANERIGRSYLDVVDMEILFHIGLVLLYFEKFLPSAVAERIYVAVYRNRRLKINESFVDKCLSCCENIYKEGVNDFVKLHVDKNLLSKWMFVFLLFKPAIMKTEAVKMRKIVEDFFRDDWVLQLGLGLNVNLIEKWQHYRAALTAITSKVDVKKAKQLALDHYNTLEKLTIPQV

Solvent-accessible surface area (backbone atoms only — not comparable to full-atom values): 15635 Å² total; per-residue (Å²): 108,72,66,57,52,51,41,53,52,51,50,54,51,35,51,52,51,42,52,48,46,57,54,50,44,77,65,61,55,63,50,58,75,44,31,90,83,32,91,57,33,92,74,59,42,47,70,67,41,79,81,41,44,74,63,51,51,61,64,42,70,81,37,55,70,62,49,53,53,49,44,71,74,42,38,69,62,44,49,52,52,45,51,51,52,50,52,51,51,50,54,54,49,56,46,50,52,48,52,55,50,52,55,67,77,36,74,93,62,80,71,76,55,74,61,55,51,52,48,54,36,43,50,40,48,40,53,50,46,45,57,71,52,39,48,66,71,36,44,34,24,52,47,42,55,40,45,77,55,83,74,82,87,90,80,81,80,59,60,69,58,57,34,60,54,56,63,38,42,69,76,69,40,77,76,54,61,73,73,44,100,61,57,70,69,58,53,32,52,41,52,56,42,53,43,68,60,32,58,61,46,33,43,68,36,43,72,62,29,33,52,50,29,62,76,48,35,51,91,54,49,66,45,76,76,54,99,84,45,68,44,49,49,70,69,75,23,67,87,18,58,16,35,35,54,27,43,59,75,62,52,51,73,68,57,53,52,48,53,52,50,55,51,48,59,51,54,72,67,55,77,72,81,86,125

Radius of gyration: 22.37 Å; Cα contacts (8 Å, |Δi|>4): 207; chains: 1; bounding box: 58×57×50 Å

InterPro domains:
  IPR019393 WASH complex, subunit strumpellin [PF10266] (15-168)
  IPR019393 WASH complex, subunit strumpellin [PTHR15691] (10-166)

Secondary structure (DSSP, 8-state):
-HHHHHHHHHHHHHHHHHHHHHHHHTT--HHHH-GGGSTTGGG---THHHHSHHHHHHHHHTTHHHHHHHHHHHHHHHHHHHHHHHHHHHHHHHHHHHHHHHHHHTTT-----HHHHHHHHHHHHHHHHHHHHS-HHHHHHHHHHHHHTT-----STHHHHHHHHHHHHHHHGGGTGGGSS--HHHHHHHHHHHHHT-HHHHHH-HHHHHHHIIIIISS--EEE-STT-EEEHHHHTTT-HHHHHHHHTT--HHHHHHHHHHHHHHHHH------

pLDDT: mean 79.01, std 15.91, range [39.0, 95.56]

Nearest PDB structures (foldseek):
  6qhd-assembly1_B  TM=3.354E-01  e=3.035E+00  Homo sapiens